Protein AF-A0A920SSK0-F1 (afdb_monomer_lite)

pLDDT: mean 77.23, std 23.87, range [27.92, 98.81]

Secondary structure (DSSP, 8-state):
-TT--B---B-SPPPPHHHHHHHHHHHTTS--GGG---EEEEEE--HHHHHHHHHHHHHHHHHHTTS----S--------S-S--THHHHSSEEEEEEEESEEE-TT--EEEPSSHHHHHHHHHHHHHHHHHHTT-EEEEE--SS-THHHHHTT--TTEEEEEEEEEEPBPTT------PPPPHHHH-----S-------HHHHHHHHHHHHHHTT-SSSSTTSSS-TTS--S-SHHHHHHHHHHHTT-EEEEET-TTTTTHHHHTTT-SEEEEEES-HHHHHHHHTS---TTTEEEEE-BTTB-TTSS-TT----S--TTSS-S-S---------

Structure (mmCIF, N/CA/C/O backbone):
data_AF-A0A920SSK0-F1
#
_entry.id   AF-A0A920SSK0-F1
#
loop_
_atom_site.group_PDB
_atom_site.id
_atom_site.type_symbol
_atom_site.label_atom_id
_atom_site.label_alt_id
_atom_site.label_comp_id
_atom_site.label_asym_id
_atom_site.label_entity_id
_atom_site.label_seq_id
_atom_site.pdbx_PDB_ins_code
_atom_site.Cartn_x
_atom_site.Cartn_y
_atom_site.Cartn_z
_atom_site.occupancy
_atom_site.B_iso_or_equiv
_atom_site.auth_seq_id
_atom_site.auth_comp_id
_atom_site.auth_asym_id
_atom_site.auth_atom_id
_atom_site.pdbx_PDB_model_num
ATOM 1 N N . MET A 1 1 ? -12.114 -2.073 -6.963 1.00 93.00 1 MET A N 1
ATOM 2 C CA . MET A 1 1 ? -11.503 -0.811 -6.470 1.00 93.00 1 MET A CA 1
ATOM 3 C C . MET A 1 1 ? -12.408 0.427 -6.484 1.00 93.00 1 MET A C 1
ATOM 5 O O . MET A 1 1 ? -12.213 1.270 -5.613 1.00 93.00 1 MET A O 1
ATOM 9 N N . ARG A 1 2 ? -13.406 0.576 -7.380 1.00 89.44 2 ARG A N 1
ATOM 10 C CA . ARG A 1 2 ?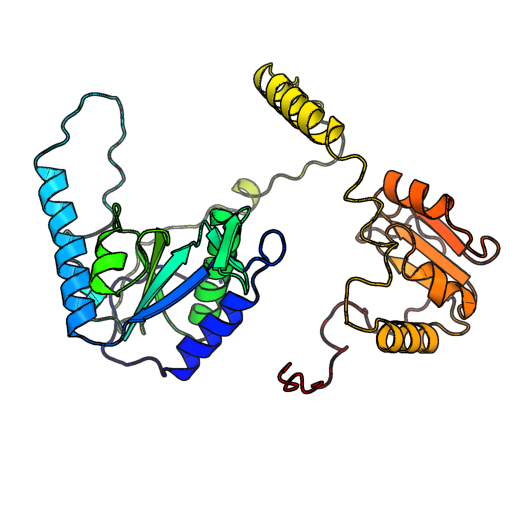 -14.331 1.743 -7.373 1.00 89.44 2 ARG A CA 1
ATOM 11 C C . ARG A 1 2 ? -15.039 1.962 -6.024 1.00 89.44 2 ARG A C 1
ATOM 13 O O . ARG A 1 2 ? -15.196 3.099 -5.592 1.00 89.44 2 ARG A O 1
ATOM 20 N N . THR A 1 3 ? -15.378 0.885 -5.320 1.00 92.56 3 THR A N 1
ATOM 21 C CA . THR A 1 3 ? -16.057 0.919 -4.013 1.00 92.56 3 THR A CA 1
ATOM 22 C C . THR A 1 3 ? -15.156 1.305 -2.840 1.00 92.56 3 THR A C 1
ATOM 24 O O . THR A 1 3 ? -15.660 1.592 -1.760 1.00 92.56 3 THR A O 1
ATOM 27 N N . ARG A 1 4 ? -13.825 1.353 -3.012 1.00 96.62 4 ARG A N 1
ATOM 28 C CA . ARG A 1 4 ? -12.913 1.718 -1.920 1.00 96.62 4 ARG A CA 1
ATOM 29 C C . ARG A 1 4 ? -13.135 3.173 -1.525 1.00 96.62 4 ARG A C 1
ATOM 31 O O . ARG A 1 4 ? -12.920 4.072 -2.345 1.00 96.62 4 ARG A O 1
ATOM 38 N N . ARG A 1 5 ? -13.494 3.408 -0.266 1.00 95.25 5 ARG A N 1
ATOM 39 C CA . ARG A 1 5 ? -13.611 4.732 0.355 1.00 95.25 5 ARG A CA 1
ATOM 40 C C . ARG A 1 5 ? -12.725 4.798 1.597 1.00 95.25 5 ARG A C 1
ATOM 42 O O . ARG A 1 5 ? -12.329 3.775 2.144 1.00 95.25 5 ARG A O 1
ATOM 49 N N . THR A 1 6 ? -12.354 6.013 1.986 1.00 95.56 6 THR A N 1
ATOM 50 C CA . THR A 1 6 ? -11.569 6.249 3.201 1.00 95.56 6 THR A CA 1
ATOM 51 C C . THR A 1 6 ? -12.521 6.300 4.385 1.00 95.56 6 THR A C 1
ATOM 53 O O . THR A 1 6 ? -13.369 7.189 4.430 1.00 95.56 6 THR A O 1
ATOM 56 N N . VAL A 1 7 ? -12.377 5.360 5.316 1.00 94.31 7 VAL A N 1
ATOM 57 C CA . VAL A 1 7 ? -13.260 5.203 6.481 1.00 94.31 7 VAL A CA 1
ATOM 58 C C . VAL A 1 7 ? -12.584 5.776 7.721 1.00 94.31 7 VAL A C 1
ATOM 60 O O . VAL A 1 7 ? -11.385 5.606 7.903 1.00 94.31 7 VAL A O 1
ATOM 63 N N . ARG A 1 8 ? -13.337 6.489 8.562 1.00 95.38 8 ARG A N 1
ATOM 64 C CA . ARG A 1 8 ? -12.835 7.066 9.825 1.00 95.38 8 ARG A CA 1
ATOM 65 C C . ARG A 1 8 ? -13.587 6.562 11.057 1.00 95.38 8 ARG A C 1
ATOM 67 O O . ARG A 1 8 ? -13.278 7.008 12.155 1.00 95.38 8 ARG A O 1
ATOM 74 N N . ASP A 1 9 ? -14.542 5.660 10.863 1.00 94.81 9 ASP A N 1
ATOM 75 C CA . ASP A 1 9 ? -15.344 5.053 11.918 1.00 94.81 9 ASP A CA 1
ATOM 76 C C . ASP A 1 9 ? -15.280 3.527 11.795 1.00 94.81 9 ASP A C 1
ATOM 78 O O . ASP A 1 9 ? -15.567 2.958 10.736 1.00 94.81 9 ASP A O 1
ATOM 82 N N . TYR A 1 10 ? -14.815 2.872 12.852 1.00 96.75 10 TYR A N 1
ATOM 83 C CA . TYR A 1 10 ? -14.381 1.481 12.822 1.00 96.75 10 TYR A CA 1
ATOM 84 C C . TYR A 1 10 ? -15.108 0.651 13.876 1.00 96.75 10 TYR A C 1
ATOM 86 O O . TYR A 1 10 ? -15.282 1.071 15.017 1.00 96.75 10 TYR A O 1
ATOM 94 N N . SER A 1 11 ? -15.468 -0.573 13.499 1.00 96.00 11 SER A N 1
ATOM 95 C CA . SER A 1 11 ? -15.968 -1.592 14.419 1.00 96.00 11 SER A CA 1
ATOM 96 C C . SER A 1 11 ? -14.859 -2.073 15.362 1.00 96.00 11 SER A C 1
ATOM 98 O O . SER A 1 11 ? -13.684 -2.121 14.993 1.00 96.00 11 SER A O 1
ATOM 100 N N . SER A 1 12 ? -15.244 -2.533 16.556 1.00 93.50 12 SER A N 1
ATOM 101 C CA . SER A 1 12 ? -14.347 -3.190 17.518 1.00 93.50 12 SER A CA 1
ATOM 102 C C . SER A 1 12 ? -13.811 -4.547 17.035 1.00 93.50 12 SER A C 1
ATOM 104 O O . SER A 1 12 ? -12.825 -5.052 17.587 1.00 93.50 12 SER A O 1
ATOM 106 N N . ARG A 1 13 ? -14.427 -5.133 15.996 1.00 95.19 13 ARG A N 1
ATOM 107 C CA . ARG A 1 13 ? -14.018 -6.408 15.388 1.00 95.19 13 ARG A CA 1
ATOM 108 C C . ARG A 1 13 ? -12.563 -6.361 14.922 1.00 95.19 13 ARG A C 1
ATOM 110 O O . ARG A 1 13 ? -12.150 -5.461 14.189 1.00 95.19 13 ARG A O 1
ATOM 117 N N . LYS A 1 14 ? -11.793 -7.380 15.305 1.00 95.75 14 LYS A N 1
ATOM 118 C CA . LYS A 1 14 ? -10.382 -7.503 14.930 1.00 95.75 14 LYS A CA 1
ATOM 119 C C . LYS A 1 14 ? -10.219 -8.210 13.591 1.00 95.75 14 LYS A C 1
ATOM 121 O O . LYS A 1 14 ? -10.877 -9.209 13.314 1.00 95.75 14 LYS A O 1
ATOM 126 N N . ILE A 1 15 ? -9.317 -7.683 12.773 1.00 96.44 15 ILE A N 1
ATOM 127 C CA . ILE A 1 15 ? -8.850 -8.333 11.552 1.00 96.44 15 ILE A CA 1
ATOM 128 C C . ILE A 1 15 ? -7.925 -9.483 11.972 1.00 96.44 15 ILE A C 1
ATOM 130 O O . ILE A 1 15 ? -7.019 -9.246 12.778 1.00 96.44 15 ILE A O 1
ATOM 134 N N . PRO A 1 16 ? -8.092 -10.700 11.427 1.00 95.56 16 PRO A N 1
ATOM 135 C CA . PRO A 1 16 ? -7.126 -11.771 11.634 1.00 95.56 16 PRO A CA 1
ATOM 136 C C . PRO A 1 16 ? -5.722 -11.328 11.209 1.00 95.56 16 PRO A C 1
ATOM 138 O O . PRO A 1 16 ? -5.538 -10.787 10.118 1.00 95.56 16 PRO A O 1
ATOM 141 N N . GLN A 1 17 ? -4.716 -11.572 12.050 1.00 94.94 17 GLN A N 1
ATOM 142 C CA . GLN A 1 17 ? -3.341 -11.135 11.784 1.00 94.94 17 GLN A CA 1
ATOM 143 C C . GLN A 1 17 ? -2.813 -11.657 10.436 1.00 94.94 17 GLN A C 1
ATOM 145 O O . GLN A 1 17 ? -2.169 -10.912 9.700 1.00 94.94 17 GLN A O 1
ATOM 150 N N . THR A 1 18 ? -3.181 -12.884 10.062 1.00 95.56 18 THR A N 1
ATOM 151 C CA . THR A 1 18 ? -2.828 -13.514 8.780 1.00 95.56 18 THR A CA 1
ATOM 152 C C . THR A 1 18 ? -3.296 -12.712 7.563 1.00 95.56 18 THR A C 1
ATOM 154 O O . THR A 1 18 ? -2.588 -12.648 6.561 1.00 95.56 18 THR A O 1
ATOM 157 N N . VAL A 1 19 ? -4.452 -12.044 7.639 1.00 96.69 19 VAL A N 1
ATOM 158 C CA . VAL A 1 19 ? -4.952 -11.173 6.562 1.00 96.69 19 VAL A CA 1
ATOM 159 C C . VAL A 1 19 ? -4.038 -9.962 6.389 1.00 96.69 19 VAL A C 1
ATOM 161 O O . VAL A 1 19 ? -3.689 -9.604 5.265 1.00 96.69 19 VAL A O 1
ATOM 164 N N . VAL A 1 20 ? -3.613 -9.351 7.498 1.00 97.69 20 VAL A N 1
ATOM 165 C CA . VAL A 1 20 ? -2.723 -8.183 7.476 1.00 97.69 20 VAL A CA 1
ATOM 166 C C . VAL A 1 20 ? -1.333 -8.568 6.972 1.00 97.69 20 VAL A C 1
ATOM 168 O O . VAL A 1 20 ? -0.775 -7.879 6.120 1.00 97.69 20 VAL A O 1
ATOM 171 N N . GLU A 1 21 ? -0.794 -9.692 7.437 1.00 97.88 21 GLU A N 1
ATOM 172 C CA . GLU A 1 21 ? 0.495 -10.214 6.981 1.00 97.88 21 GLU A CA 1
ATOM 173 C C . GLU A 1 21 ? 0.480 -10.553 5.490 1.00 97.88 21 GLU A C 1
ATOM 175 O O . GLU A 1 21 ? 1.399 -10.168 4.771 1.00 97.88 21 GLU A O 1
ATOM 180 N N . ASN A 1 22 ? -0.575 -11.204 4.992 1.00 98.38 22 ASN A N 1
ATOM 181 C CA . ASN A 1 22 ? -0.718 -11.497 3.566 1.00 98.38 22 ASN A CA 1
ATOM 182 C C . ASN A 1 22 ? -0.828 -10.217 2.729 1.00 98.38 22 ASN A C 1
ATOM 184 O O . ASN A 1 22 ? -0.213 -10.124 1.667 1.00 98.38 22 ASN A O 1
ATOM 188 N N . ALA A 1 23 ? -1.539 -9.199 3.218 1.00 98.38 23 ALA A N 1
ATOM 189 C CA . ALA A 1 23 ? -1.604 -7.905 2.548 1.00 98.38 23 ALA A CA 1
ATOM 190 C C . ALA A 1 23 ? -0.232 -7.202 2.502 1.00 98.38 23 ALA A C 1
ATOM 192 O O . ALA A 1 23 ? 0.127 -6.622 1.478 1.00 98.38 23 ALA A O 1
ATOM 193 N N . ILE A 1 24 ? 0.569 -7.303 3.570 1.00 98.62 24 ILE A N 1
ATOM 194 C CA . ILE A 1 24 ? 1.950 -6.793 3.603 1.00 98.62 24 ILE A CA 1
ATOM 195 C C . ILE A 1 24 ? 2.866 -7.605 2.675 1.00 98.62 24 ILE A C 1
ATOM 197 O O . ILE A 1 24 ? 3.684 -7.013 1.975 1.00 98.62 24 ILE A O 1
ATOM 201 N N . ARG A 1 25 ? 2.712 -8.935 2.595 1.00 98.44 25 ARG A N 1
ATOM 202 C CA . ARG A 1 25 ? 3.441 -9.768 1.619 1.00 98.44 25 ARG A CA 1
ATOM 203 C C . ARG A 1 25 ? 3.155 -9.310 0.191 1.00 98.44 25 ARG A C 1
ATOM 205 O O . ARG A 1 25 ? 4.094 -9.136 -0.574 1.00 98.44 25 ARG A O 1
ATOM 212 N N . ILE A 1 26 ? 1.889 -9.039 -0.140 1.00 98.19 26 ILE A N 1
ATOM 213 C CA . ILE A 1 26 ? 1.498 -8.483 -1.445 1.00 98.19 26 ILE A CA 1
ATOM 214 C C . ILE A 1 26 ? 2.144 -7.110 -1.662 1.00 98.19 26 ILE A C 1
ATOM 216 O O . ILE A 1 26 ? 2.711 -6.872 -2.724 1.00 98.19 26 ILE A O 1
ATOM 220 N N . ALA A 1 27 ? 2.130 -6.226 -0.664 1.00 98.50 27 ALA A N 1
ATOM 221 C CA . ALA A 1 27 ? 2.809 -4.930 -0.747 1.00 98.50 27 ALA A CA 1
ATOM 222 C C . ALA A 1 27 ? 4.314 -5.071 -1.039 1.00 98.50 27 ALA A C 1
ATOM 224 O O . ALA A 1 27 ? 4.866 -4.306 -1.825 1.00 98.50 27 ALA A O 1
ATOM 225 N N . GLY A 1 28 ? 4.961 -6.085 -0.456 1.00 98.00 28 GLY A N 1
ATOM 226 C CA . GLY A 1 28 ? 6.366 -6.417 -0.692 1.00 98.00 28 GLY A CA 1
ATOM 227 C C . GLY A 1 28 ? 6.682 -6.914 -2.106 1.00 98.00 28 GLY A C 1
ATOM 228 O O . GLY A 1 28 ? 7.850 -6.933 -2.477 1.00 98.00 28 GLY A O 1
ATOM 229 N N . THR A 1 29 ? 5.672 -7.268 -2.911 1.00 97.88 29 THR A N 1
ATOM 230 C CA . THR A 1 29 ? 5.851 -7.636 -4.331 1.00 97.88 29 THR A CA 1
ATOM 231 C C . THR A 1 29 ? 5.893 -6.433 -5.275 1.00 97.88 29 THR A C 1
ATOM 233 O O . THR A 1 29 ? 6.033 -6.605 -6.485 1.00 97.88 29 THR A O 1
ATOM 236 N N . ALA A 1 30 ? 5.769 -5.211 -4.746 1.00 98.12 30 ALA A N 1
ATOM 237 C CA . ALA A 1 30 ? 5.844 -4.003 -5.552 1.00 98.12 30 ALA A CA 1
ATOM 238 C C . ALA A 1 30 ? 7.186 -3.881 -6.296 1.00 98.12 30 ALA A C 1
ATOM 240 O O . ALA A 1 30 ? 8.234 -4.249 -5.757 1.00 98.12 30 ALA A O 1
ATOM 241 N N . PRO A 1 31 ? 7.196 -3.310 -7.515 1.00 95.81 31 PRO A N 1
ATOM 242 C CA . PRO A 1 31 ? 8.440 -2.925 -8.161 1.00 95.81 31 PRO A CA 1
ATOM 243 C C . PRO A 1 31 ? 9.158 -1.854 -7.331 1.00 95.81 31 PRO A C 1
ATOM 245 O O . PRO A 1 31 ? 8.539 -0.998 -6.695 1.00 95.81 31 PRO A O 1
ATOM 248 N N . SER A 1 32 ? 10.488 -1.879 -7.361 1.00 93.00 32 SER A N 1
ATOM 249 C CA . SER A 1 32 ? 11.318 -0.848 -6.738 1.00 93.00 32 SER A CA 1
ATOM 250 C C . SER A 1 32 ? 12.551 -0.539 -7.572 1.00 93.00 32 SER A C 1
ATOM 252 O O . SER A 1 32 ? 13.068 -1.403 -8.287 1.00 93.00 32 SER A O 1
ATOM 254 N N . GLY A 1 33 ? 13.037 0.701 -7.469 1.00 83.69 33 GLY A N 1
ATOM 255 C CA . GLY A 1 33 ? 14.266 1.128 -8.136 1.00 83.69 33 GLY A CA 1
ATOM 256 C C . GLY A 1 33 ? 15.422 0.184 -7.805 1.00 83.69 33 GLY A C 1
ATOM 257 O O . GLY A 1 33 ? 15.717 -0.039 -6.633 1.00 83.69 33 GLY A O 1
ATOM 258 N N . ALA A 1 34 ? 16.041 -0.401 -8.835 1.00 87.75 34 ALA A N 1
ATOM 259 C CA . ALA A 1 34 ? 17.115 -1.392 -8.705 1.00 87.75 34 ALA A CA 1
ATOM 260 C C . ALA A 1 34 ? 16.800 -2.562 -7.741 1.00 87.75 34 ALA A C 1
ATOM 262 O O . ALA A 1 34 ? 17.708 -3.115 -7.126 1.00 87.75 34 ALA A O 1
ATOM 263 N N . ASN A 1 35 ? 15.519 -2.930 -7.596 1.00 90.88 35 ASN A N 1
ATOM 264 C CA . ASN A 1 35 ? 15.038 -3.961 -6.669 1.00 90.88 35 ASN A CA 1
ATOM 265 C C . ASN A 1 35 ? 15.450 -3.735 -5.193 1.00 90.88 35 ASN A C 1
ATOM 267 O O . ASN A 1 35 ? 15.637 -4.682 -4.430 1.00 90.88 35 ASN A O 1
ATOM 271 N N . MET A 1 36 ? 15.622 -2.476 -4.781 1.00 90.00 36 MET A N 1
ATOM 272 C CA . MET A 1 36 ? 16.152 -2.120 -3.458 1.00 90.00 36 MET A CA 1
ATOM 273 C C . MET A 1 36 ? 15.148 -2.265 -2.311 1.00 90.00 36 MET A C 1
ATOM 275 O O . MET A 1 36 ? 15.553 -2.196 -1.151 1.00 90.00 36 MET A O 1
ATOM 279 N N . GLN A 1 37 ? 13.858 -2.426 -2.625 1.00 96.44 37 GLN A N 1
ATOM 280 C CA . GLN A 1 37 ? 12.774 -2.653 -1.660 1.00 96.44 37 GLN A CA 1
ATOM 281 C C . GLN A 1 37 ? 12.841 -1.689 -0.456 1.00 96.44 37 GLN A C 1
ATOM 283 O O . GLN A 1 37 ? 12.981 -2.114 0.694 1.00 96.44 37 GLN A O 1
ATOM 288 N N . PRO A 1 38 ? 12.801 -0.361 -0.691 1.00 97.19 38 PRO A N 1
ATOM 289 C CA . PRO A 1 38 ? 13.133 0.640 0.318 1.00 97.19 38 PRO A CA 1
ATOM 290 C C . PRO A 1 38 ? 11.984 0.910 1.302 1.00 97.19 38 PRO A C 1
ATOM 292 O O . PRO A 1 38 ? 11.769 2.055 1.695 1.00 97.19 38 PRO A O 1
ATOM 295 N N . TRP A 1 39 ? 11.236 -0.115 1.699 1.00 98.12 39 TRP A N 1
ATOM 296 C CA . TRP A 1 39 ? 10.111 -0.029 2.626 1.00 98.12 39 TRP A CA 1
ATOM 297 C C . TRP A 1 39 ? 10.390 -0.790 3.917 1.00 98.12 39 TRP A C 1
ATOM 299 O O . TRP A 1 39 ? 11.087 -1.804 3.947 1.00 98.12 39 TRP A O 1
ATOM 309 N N . HIS A 1 40 ? 9.773 -0.318 4.991 1.00 98.31 40 HIS A N 1
ATOM 310 C CA . HIS A 1 40 ? 9.582 -1.087 6.207 1.00 98.31 40 HIS A CA 1
ATOM 311 C C . HIS A 1 40 ? 8.148 -0.885 6.703 1.00 98.31 40 HIS A C 1
ATOM 313 O O . HIS A 1 40 ? 7.659 0.244 6.750 1.00 98.31 40 HIS A O 1
ATOM 319 N N . PHE A 1 41 ? 7.472 -1.978 7.052 1.00 98.62 41 PHE A N 1
ATOM 320 C CA . PHE A 1 41 ? 6.094 -1.970 7.537 1.00 98.62 41 PHE A CA 1
ATOM 321 C C . PHE A 1 41 ? 6.089 -2.375 9.008 1.00 98.62 41 PHE A C 1
ATOM 323 O O . PHE A 1 41 ? 6.505 -3.481 9.343 1.00 98.62 41 PHE A O 1
ATOM 330 N N . VAL A 1 42 ? 5.602 -1.497 9.882 1.00 98.56 42 VAL A N 1
ATOM 331 C CA . VAL A 1 42 ? 5.442 -1.786 11.311 1.00 98.56 42 VAL A CA 1
ATOM 332 C C . VAL A 1 42 ? 3.964 -2.001 11.606 1.00 98.56 42 VAL A C 1
ATOM 334 O O . VAL A 1 42 ? 3.169 -1.065 11.505 1.00 98.56 42 VAL A O 1
ATOM 337 N N . LEU A 1 43 ? 3.595 -3.226 11.980 1.00 98.44 43 LEU A N 1
ATOM 338 C CA . LEU A 1 43 ? 2.248 -3.551 12.441 1.00 98.44 43 LEU A CA 1
ATOM 339 C C . LEU A 1 43 ? 2.090 -3.162 13.919 1.00 98.44 43 LEU A C 1
ATOM 341 O O . LEU A 1 43 ? 2.769 -3.701 14.790 1.00 98.44 43 LEU A O 1
ATOM 345 N N . VAL A 1 44 ? 1.176 -2.237 14.208 1.00 98.19 44 VAL A N 1
ATOM 346 C CA . VAL A 1 44 ? 0.901 -1.722 15.555 1.00 98.19 44 VAL A CA 1
ATOM 347 C C . VAL A 1 44 ? -0.477 -2.200 16.017 1.00 98.19 44 VAL A C 1
ATOM 349 O O . VAL A 1 44 ? -1.514 -1.685 15.593 1.00 98.19 44 VAL A O 1
ATOM 352 N N . THR A 1 45 ? -0.485 -3.192 16.906 1.00 96.25 45 THR A N 1
ATOM 353 C CA . THR A 1 45 ? -1.700 -3.786 17.500 1.00 96.25 45 THR A CA 1
ATOM 354 C C . THR A 1 45 ? -1.862 -3.450 18.983 1.00 96.25 45 THR A C 1
ATOM 356 O O . THR A 1 45 ? -2.989 -3.361 19.467 1.00 96.25 45 THR A O 1
ATOM 359 N N . ARG A 1 46 ? -0.751 -3.215 19.694 1.00 96.56 46 ARG A N 1
ATOM 360 C CA . ARG A 1 46 ? -0.729 -2.907 21.131 1.00 96.56 46 ARG A CA 1
ATOM 361 C C . ARG A 1 46 ? -1.473 -1.600 21.452 1.00 96.56 46 ARG A C 1
ATOM 363 O O . ARG A 1 46 ? -1.125 -0.573 20.857 1.00 96.56 46 ARG A O 1
ATOM 370 N N . PRO A 1 47 ? -2.466 -1.605 22.364 1.00 96.25 47 PRO A N 1
ATOM 371 C CA . PRO A 1 47 ? -3.226 -0.410 22.726 1.00 96.25 47 PRO A CA 1
ATOM 372 C C . PRO A 1 47 ? -2.349 0.758 23.177 1.00 96.25 47 PRO A C 1
ATOM 374 O O . PRO A 1 47 ? -2.570 1.874 22.715 1.00 96.25 47 PRO A O 1
ATOM 377 N N . GLU A 1 48 ? -1.303 0.499 23.967 1.00 97.38 48 GLU A N 1
ATOM 378 C CA . GLU A 1 48 ? -0.455 1.549 24.544 1.00 97.38 48 GLU A CA 1
ATOM 379 C C . GLU A 1 48 ? 0.285 2.331 23.450 1.00 97.38 48 GLU A C 1
ATOM 381 O O . GLU A 1 48 ? 0.339 3.559 23.460 1.00 97.38 48 GLU A O 1
ATOM 386 N N . ASN A 1 49 ? 0.812 1.630 22.441 1.00 97.75 49 ASN A N 1
ATOM 387 C CA . ASN A 1 49 ? 1.482 2.279 21.313 1.00 97.75 49 ASN A CA 1
ATOM 388 C C . ASN A 1 49 ? 0.500 3.070 20.441 1.00 97.75 49 ASN A C 1
ATOM 390 O O . ASN A 1 49 ? 0.850 4.141 19.949 1.00 97.75 49 ASN A O 1
ATOM 394 N N . ARG A 1 50 ? -0.730 2.577 20.255 1.00 96.94 50 ARG A N 1
ATOM 395 C CA . ARG A 1 50 ? -1.762 3.288 19.483 1.00 96.94 50 ARG A CA 1
ATOM 396 C C . ARG A 1 50 ? -2.225 4.561 20.188 1.00 96.94 50 ARG A C 1
ATOM 398 O O . ARG A 1 50 ? -2.369 5.587 19.526 1.00 96.94 50 ARG A O 1
ATOM 405 N N . GLN A 1 51 ? -2.354 4.514 21.512 1.00 96.69 51 GLN A N 1
ATOM 406 C CA . GLN A 1 51 ? -2.652 5.684 22.331 1.00 96.69 51 GLN A CA 1
ATOM 407 C C . GLN A 1 51 ? -1.548 6.739 22.226 1.00 96.69 51 GLN A C 1
ATOM 409 O O . GLN A 1 51 ? -1.827 7.878 21.855 1.00 96.69 51 GLN A O 1
ATOM 414 N N . ARG A 1 52 ? -0.282 6.348 22.423 1.00 97.00 52 ARG A N 1
ATOM 415 C CA . ARG A 1 52 ? 0.869 7.258 22.271 1.00 97.00 52 ARG A CA 1
ATOM 416 C C . ARG A 1 52 ? 0.914 7.902 20.880 1.00 97.00 52 ARG A C 1
ATOM 418 O O . ARG A 1 52 ? 1.216 9.086 20.749 1.00 97.00 52 ARG A O 1
ATOM 425 N N . ILE A 1 53 ? 0.597 7.137 19.829 1.00 96.75 53 ILE A N 1
ATOM 426 C CA . ILE A 1 53 ? 0.505 7.648 18.452 1.00 96.75 53 ILE A CA 1
ATOM 427 C C . ILE A 1 53 ? -0.631 8.666 18.312 1.00 96.75 53 ILE A C 1
ATOM 429 O O . ILE A 1 53 ? -0.427 9.704 17.679 1.00 96.75 53 ILE A O 1
ATOM 433 N N . ARG A 1 54 ? -1.813 8.396 18.884 1.00 95.44 54 ARG A N 1
ATOM 434 C CA . ARG A 1 54 ? -2.944 9.331 18.862 1.00 95.44 54 ARG A CA 1
ATOM 435 C C . ARG A 1 54 ? -2.593 10.638 19.554 1.00 95.44 54 ARG A C 1
ATOM 437 O O . ARG A 1 54 ? -2.737 11.687 18.936 1.00 95.44 54 ARG A O 1
ATOM 444 N N . GLU A 1 55 ? -2.098 10.573 20.784 1.00 93.75 55 GLU A N 1
ATOM 445 C CA . GLU A 1 55 ? -1.723 11.746 21.579 1.00 93.75 55 GLU A CA 1
ATOM 446 C C . GLU A 1 55 ? -0.696 12.611 20.838 1.00 93.75 55 GLU A C 1
ATOM 448 O O . GLU A 1 55 ? -0.892 13.817 20.684 1.00 93.75 55 GLU A O 1
ATOM 453 N N . ALA A 1 56 ? 0.345 11.994 20.268 1.00 92.81 56 ALA A N 1
ATOM 454 C CA . ALA A 1 56 ? 1.338 12.704 19.465 1.00 92.81 56 ALA A CA 1
ATOM 455 C C . ALA A 1 56 ? 0.736 13.344 18.196 1.00 92.81 56 ALA A C 1
ATOM 457 O O . ALA A 1 56 ? 1.064 14.485 17.859 1.00 92.81 56 ALA A O 1
ATOM 458 N N . ALA A 1 57 ? -0.166 12.642 17.500 1.00 90.69 57 ALA A N 1
ATOM 459 C CA . ALA A 1 57 ? -0.837 13.147 16.300 1.00 90.69 57 ALA A CA 1
ATOM 460 C C . ALA A 1 57 ? -1.884 14.240 16.598 1.00 90.69 57 ALA A C 1
ATOM 462 O O . ALA A 1 57 ? -2.206 15.052 15.728 1.00 90.69 57 ALA A O 1
ATOM 463 N N . GLU A 1 58 ? -2.469 14.263 17.794 1.00 89.25 58 GLU A N 1
ATOM 464 C CA . GLU A 1 58 ? -3.405 15.299 18.244 1.00 89.25 58 GLU A CA 1
ATOM 465 C C . GLU A 1 58 ? -2.669 16.544 18.756 1.00 89.25 58 GLU A C 1
ATOM 467 O O . GLU A 1 58 ? -3.018 17.655 18.352 1.00 89.25 58 GLU A O 1
ATOM 472 N N . ALA A 1 59 ? -1.595 16.376 19.535 1.00 85.12 59 ALA A N 1
ATOM 473 C CA . ALA A 1 59 ? -0.794 17.479 20.070 1.00 85.12 59 ALA A CA 1
ATOM 474 C C . ALA A 1 59 ? -0.240 18.408 18.972 1.00 85.12 59 ALA A C 1
ATOM 476 O O . ALA A 1 59 ? -0.192 19.626 19.143 1.00 85.12 59 ALA A O 1
ATOM 477 N N . LYS A 1 60 ? 0.119 17.861 17.802 1.00 69.94 60 LYS A N 1
ATOM 478 C CA . LYS A 1 60 ? 0.602 18.656 16.656 1.00 69.94 60 LYS A CA 1
ATOM 479 C C . LYS A 1 60 ? -0.469 19.530 16.007 1.00 69.94 60 LYS A C 1
ATOM 481 O O . LYS A 1 60 ? -0.153 20.604 15.490 1.00 69.94 60 LYS A O 1
ATOM 486 N N . ASN A 1 61 ? -1.731 19.112 16.063 1.00 60.59 61 ASN A N 1
ATOM 487 C CA . ASN A 1 61 ? -2.833 19.933 15.569 1.00 60.59 61 ASN A CA 1
ATOM 488 C C . ASN A 1 61 ? -3.146 21.094 16.522 1.00 60.59 61 ASN A C 1
ATOM 490 O O . ASN A 1 61 ? -3.582 22.139 16.059 1.00 60.59 61 ASN A O 1
ATOM 494 N N . ALA A 1 62 ? -2.892 20.940 17.827 1.00 56.12 62 ALA A N 1
ATOM 495 C CA . ALA A 1 62 ? -3.078 22.014 18.802 1.00 56.12 62 ALA A CA 1
ATOM 496 C C . ALA A 1 62 ? -2.013 23.120 18.661 1.00 56.12 62 ALA A C 1
ATOM 498 O O . ALA A 1 62 ? -2.345 24.304 18.715 1.00 56.12 62 ALA A O 1
ATOM 499 N N . SER A 1 63 ? -0.750 22.751 18.404 1.00 47.16 63 SER A N 1
ATOM 500 C CA . SER A 1 63 ? 0.344 23.719 18.222 1.00 47.16 63 SER A CA 1
ATOM 501 C C . SER A 1 63 ? 0.266 24.496 16.901 1.00 47.16 63 SER A C 1
ATOM 503 O O . SER A 1 63 ? 0.629 25.665 16.854 1.00 47.16 63 SER A O 1
ATOM 505 N N . SER A 1 64 ? -0.251 23.884 15.830 1.00 45.31 64 SER A N 1
ATOM 506 C CA . SER A 1 64 ? -0.420 24.549 14.523 1.00 45.31 64 SER A CA 1
ATOM 507 C C . SER A 1 64 ? -1.559 25.579 14.501 1.00 45.31 64 SER A C 1
ATOM 509 O O . SER A 1 64 ? -1.568 26.463 13.652 1.00 45.31 64 SER A O 1
ATOM 511 N N . THR A 1 65 ? -2.488 25.540 15.463 1.00 38.19 65 THR A N 1
ATOM 512 C CA . THR A 1 65 ? -3.483 26.610 15.668 1.00 38.19 65 THR A CA 1
ATOM 513 C C . THR A 1 65 ? -2.936 27.853 16.376 1.00 38.19 65 THR A C 1
ATOM 515 O O . THR A 1 65 ? -3.592 28.891 16.321 1.00 38.19 65 THR A O 1
ATOM 518 N N . ALA A 1 66 ? -1.764 27.782 17.020 1.00 35.25 66 ALA A N 1
ATOM 519 C CA . ALA A 1 66 ? -1.232 28.873 17.842 1.00 35.25 66 ALA A CA 1
ATOM 520 C C . ALA A 1 66 ? -0.053 29.628 17.202 1.00 35.25 66 ALA A C 1
ATOM 522 O O . ALA A 1 66 ? 0.251 30.745 17.616 1.00 35.25 66 ALA A O 1
ATOM 523 N N . THR A 1 67 ? 0.635 29.055 16.210 1.00 34.62 67 THR A N 1
ATOM 524 C CA . THR A 1 67 ? 1.899 29.628 15.718 1.00 34.62 67 THR A CA 1
ATOM 525 C C . THR A 1 67 ? 2.119 29.293 14.244 1.00 34.62 67 THR A C 1
ATOM 527 O O . THR A 1 67 ? 2.875 28.393 13.933 1.00 34.62 67 THR A O 1
ATOM 530 N N . GLU A 1 68 ? 1.403 29.970 13.339 1.00 35.41 68 GLU A N 1
ATOM 531 C CA . GLU A 1 68 ? 1.785 30.179 11.923 1.00 35.41 68 GLU A CA 1
ATOM 532 C C . GLU A 1 68 ? 0.720 31.053 11.227 1.00 35.41 68 GLU A C 1
ATOM 534 O O . GLU A 1 68 ? 0.021 30.664 10.296 1.00 35.41 68 GLU A O 1
ATOM 539 N N . ARG A 1 69 ? 0.582 32.299 11.697 1.00 34.25 69 ARG A N 1
ATOM 540 C CA . ARG A 1 69 ? 0.181 33.405 10.817 1.00 34.25 69 ARG A CA 1
ATOM 541 C C . ARG A 1 69 ? 1.467 33.963 10.224 1.00 34.25 69 ARG A C 1
ATOM 543 O O . ARG A 1 69 ? 2.012 34.937 10.731 1.00 34.25 69 ARG A O 1
ATOM 550 N N . HIS A 1 70 ? 2.017 33.290 9.222 1.00 37.50 70 HIS A N 1
ATOM 551 C CA . HIS A 1 70 ? 3.021 33.890 8.351 1.00 37.50 70 HIS A CA 1
ATOM 552 C C . HIS A 1 70 ? 2.363 34.115 6.997 1.00 37.50 70 HIS A C 1
ATOM 554 O O . HIS A 1 70 ? 1.941 33.191 6.307 1.00 37.50 70 HIS A O 1
ATOM 560 N N . SER A 1 71 ? 2.194 35.400 6.705 1.00 43.22 71 SER A N 1
ATOM 561 C CA . SER A 1 71 ? 1.791 35.972 5.433 1.00 43.22 71 SER A CA 1
ATOM 562 C C . SER A 1 71 ? 2.597 35.345 4.303 1.00 43.22 71 SER A C 1
ATOM 564 O O . SER A 1 71 ? 3.784 35.619 4.197 1.00 43.22 71 SER A O 1
ATOM 566 N N . ASN A 1 72 ? 1.961 34.488 3.510 1.00 36.03 72 ASN A N 1
ATOM 567 C CA . ASN A 1 72 ? 2.301 34.181 2.121 1.00 36.03 72 ASN A CA 1
ATOM 568 C C . ASN A 1 72 ? 1.193 33.281 1.579 1.00 36.03 72 ASN A C 1
ATOM 570 O O . ASN A 1 72 ? 1.277 32.072 1.767 1.00 36.03 72 ASN A O 1
ATOM 574 N N . GLY A 1 73 ? 0.147 33.893 0.999 1.00 37.41 73 GLY A N 1
ATOM 575 C CA . GLY A 1 73 ? -0.804 33.376 -0.011 1.00 37.41 73 GLY A CA 1
ATOM 576 C C . GLY A 1 73 ? -1.214 31.894 -0.039 1.00 37.41 73 GLY A C 1
ATOM 577 O O . GLY A 1 73 ? -1.686 31.423 -1.068 1.00 37.41 73 GLY A O 1
ATOM 578 N N . SER A 1 74 ? -1.025 31.135 1.031 1.00 37.38 74 SER A N 1
ATOM 579 C CA . SER A 1 74 ? -1.232 29.698 1.070 1.00 37.38 74 SER A CA 1
ATOM 580 C C . SER A 1 74 ? -2.671 29.461 1.473 1.00 37.38 74 SER A C 1
ATOM 582 O O . SER A 1 74 ? -3.067 29.660 2.622 1.00 37.38 74 SER A O 1
ATOM 584 N N . THR A 1 75 ? -3.473 29.062 0.489 1.00 34.38 75 THR A N 1
ATOM 585 C CA . THR A 1 75 ? -4.802 28.502 0.708 1.00 34.38 75 THR A CA 1
ATOM 586 C C . THR A 1 75 ? -4.722 27.519 1.878 1.00 34.38 75 THR A C 1
ATOM 588 O O . THR A 1 75 ? -3.887 26.607 1.826 1.00 34.38 75 THR A O 1
ATOM 591 N N . PRO A 1 76 ? -5.534 27.684 2.941 1.00 38.50 76 PRO A N 1
ATOM 592 C CA . PRO A 1 76 ? -5.529 26.757 4.058 1.00 38.50 76 PRO A CA 1
ATOM 593 C C . PRO A 1 76 ? -5.689 25.342 3.514 1.00 38.50 76 PRO A C 1
ATOM 595 O O . PRO A 1 76 ? -6.614 25.085 2.739 1.00 38.50 76 PRO A O 1
ATOM 598 N N . SER A 1 77 ? -4.794 24.426 3.898 1.00 39.56 77 SER A N 1
ATOM 599 C CA . SER A 1 77 ? -4.993 23.012 3.585 1.00 39.56 77 SER A CA 1
ATOM 600 C C . SER A 1 77 ? -6.406 22.645 4.046 1.00 39.56 77 SER A C 1
ATOM 602 O O . SER A 1 77 ? -6.751 22.961 5.194 1.00 39.56 77 SER A O 1
ATOM 604 N N . PRO A 1 78 ? -7.258 22.068 3.181 1.00 39.69 78 PRO A N 1
ATOM 605 C CA . PRO A 1 78 ? -8.618 21.765 3.577 1.00 39.69 78 PRO A CA 1
ATOM 606 C C . PRO A 1 78 ? -8.554 20.843 4.797 1.00 39.69 78 PRO A C 1
ATOM 608 O O . PRO A 1 78 ? -7.978 19.752 4.749 1.00 39.69 78 PRO A O 1
ATOM 611 N N . ARG A 1 79 ? -9.054 21.342 5.937 1.00 45.97 79 ARG A N 1
ATOM 612 C CA . ARG A 1 79 ? -9.004 20.651 7.231 1.00 45.97 79 ARG A CA 1
ATOM 613 C C . ARG A 1 79 ? -9.962 19.468 7.186 1.00 45.97 79 ARG A C 1
ATOM 615 O O . ARG A 1 79 ? -11.088 19.535 7.664 1.00 45.97 79 ARG A O 1
ATOM 622 N N . TRP A 1 80 ? -9.524 18.373 6.582 1.00 46.22 80 TRP A N 1
ATOM 623 C CA . TRP A 1 80 ? -10.309 17.152 6.498 1.00 46.22 80 TRP A CA 1
ATOM 624 C C . TRP A 1 80 ? -10.177 16.346 7.792 1.00 46.22 80 TRP A C 1
ATOM 626 O O . TRP A 1 80 ? -9.424 15.372 7.861 1.00 46.22 80 TRP A O 1
ATOM 636 N N . GLY A 1 81 ? -10.939 16.730 8.815 1.00 52.84 81 GLY A N 1
ATOM 637 C CA . GLY A 1 81 ? -11.217 15.876 9.970 1.00 52.84 81 GLY A CA 1
ATOM 638 C C . GLY A 1 81 ? -11.158 16.581 11.329 1.00 52.84 81 GLY A C 1
ATOM 639 O O . GLY A 1 81 ? -10.527 17.629 11.460 1.00 52.84 81 GLY A O 1
ATOM 640 N N . PRO A 1 82 ? -11.816 16.001 12.347 1.00 57.09 82 PRO A N 1
ATOM 641 C CA . PRO A 1 82 ? -11.855 16.549 13.699 1.00 57.09 82 PRO A CA 1
ATOM 642 C C . PRO A 1 82 ? -10.466 16.592 14.351 1.00 57.09 82 PRO A C 1
ATOM 644 O O . PRO A 1 82 ? -9.575 15.803 14.030 1.00 57.09 82 PRO A O 1
ATOM 647 N N . THR A 1 83 ? -10.284 17.505 15.310 1.00 70.31 83 THR A N 1
ATOM 648 C CA . THR A 1 83 ? -9.049 17.618 16.108 1.00 70.31 83 THR A CA 1
ATOM 649 C C . THR A 1 83 ? -8.722 16.301 16.816 1.00 70.31 83 THR A C 1
ATOM 651 O O . THR A 1 83 ? -7.563 15.877 16.811 1.00 70.31 83 THR A O 1
ATOM 654 N N . ARG A 1 84 ? -9.759 15.629 17.340 1.00 83.25 84 ARG A N 1
ATOM 655 C CA . ARG A 1 84 ? -9.693 14.283 17.923 1.00 83.25 84 ARG A CA 1
ATOM 656 C C . ARG A 1 84 ? -9.646 13.205 16.837 1.00 83.25 84 ARG A C 1
ATOM 658 O O . ARG A 1 84 ? -10.376 13.274 15.853 1.00 83.25 84 ARG A O 1
ATOM 665 N N . LYS A 1 85 ? -8.830 12.175 17.049 1.00 90.44 85 LYS A N 1
ATOM 666 C CA . LYS A 1 85 ? -8.543 11.077 16.115 1.00 90.44 85 LYS A CA 1
ATOM 667 C C . LYS A 1 85 ? -8.826 9.710 16.758 1.00 90.44 85 LYS A C 1
ATOM 669 O O . LYS A 1 85 ? -7.925 8.872 16.838 1.00 90.44 85 LYS A O 1
ATOM 674 N N . PRO A 1 86 ? -10.072 9.443 17.200 1.00 93.19 86 PRO A N 1
ATOM 675 C CA . PRO A 1 86 ? -10.427 8.189 17.877 1.00 93.19 86 PRO A CA 1
ATOM 676 C C . PRO A 1 86 ? -10.201 6.945 17.002 1.00 93.19 86 PRO A C 1
ATOM 678 O O . PRO A 1 86 ? -9.992 5.848 17.518 1.00 93.19 86 PRO A O 1
ATOM 681 N N . PHE A 1 87 ? -10.176 7.103 15.675 1.00 94.50 87 PHE A N 1
ATOM 682 C CA . PHE A 1 87 ? -9.845 6.041 14.720 1.00 94.50 87 PHE A CA 1
ATOM 683 C C . PHE A 1 87 ? -8.451 5.433 14.913 1.00 94.50 87 PHE A C 1
ATOM 685 O O . PHE A 1 87 ? -8.232 4.293 14.513 1.00 94.50 87 PHE A O 1
ATOM 692 N N . LEU A 1 88 ? -7.509 6.150 15.538 1.00 96.38 88 LEU A N 1
ATOM 693 C CA . LEU A 1 88 ? -6.172 5.618 15.818 1.00 96.38 88 LEU A CA 1
ATOM 694 C C . LEU A 1 88 ? -6.187 4.517 16.891 1.00 96.38 88 LEU A C 1
ATOM 696 O O . LEU A 1 88 ? -5.277 3.692 16.925 1.00 96.38 88 LEU A O 1
ATOM 700 N N . GLU A 1 89 ? -7.235 4.457 17.715 1.00 95.75 89 GLU A N 1
ATOM 701 C CA . GLU A 1 89 ? -7.406 3.436 18.757 1.00 95.75 89 GLU A CA 1
ATOM 702 C C . GLU A 1 89 ? -8.554 2.459 18.470 1.00 95.75 89 GLU A C 1
ATOM 704 O O . GLU A 1 89 ? -8.418 1.261 18.745 1.00 95.75 89 GLU A O 1
ATOM 709 N N . SER A 1 90 ? -9.660 2.948 17.898 1.00 94.44 90 SER A N 1
ATOM 710 C CA . SER A 1 90 ? -10.854 2.138 17.595 1.00 94.44 90 SER A CA 1
ATOM 711 C C . SER A 1 90 ? -10.657 1.169 16.429 1.00 94.44 90 SER A C 1
ATOM 713 O O . SER A 1 90 ? -11.236 0.086 16.446 1.00 94.44 90 SER A O 1
ATOM 715 N N . ALA A 1 91 ? -9.800 1.497 15.456 1.00 96.94 91 ALA A N 1
ATOM 716 C CA . ALA A 1 91 ? -9.464 0.579 14.372 1.00 96.94 91 ALA A CA 1
ATOM 717 C C . ALA A 1 91 ? -8.860 -0.737 14.893 1.00 96.94 91 ALA A C 1
ATOM 719 O O . ALA A 1 91 ? -8.405 -0.846 16.036 1.00 96.94 91 ALA A O 1
ATOM 720 N N . SER A 1 92 ? -8.808 -1.762 14.044 1.00 97.50 92 SER A N 1
ATOM 721 C CA . SER A 1 92 ? -8.221 -3.045 14.434 1.00 97.50 92 SER A CA 1
ATOM 722 C C . SER A 1 92 ? -6.713 -2.920 14.662 1.00 97.50 92 SER A C 1
ATOM 724 O O . SER A 1 92 ? -6.207 -3.403 15.675 1.00 97.50 92 SER A O 1
ATOM 726 N N . CYS A 1 93 ? -5.998 -2.263 13.747 1.00 98.31 93 CYS A N 1
ATOM 727 C CA . CYS A 1 93 ? -4.557 -2.034 13.832 1.00 98.31 93 CYS A CA 1
ATOM 728 C C . CYS A 1 93 ? -4.129 -0.783 13.050 1.00 98.31 93 CYS A C 1
ATOM 730 O O . CYS A 1 93 ? -4.886 -0.232 12.246 1.00 98.31 93 CYS A O 1
ATOM 732 N N . LEU A 1 94 ? -2.891 -0.345 13.291 1.00 98.62 94 LEU A N 1
ATOM 733 C CA . LEU A 1 94 ? -2.202 0.645 12.465 1.00 98.62 94 LEU A CA 1
ATOM 734 C C . LEU A 1 94 ? -1.026 -0.029 11.755 1.00 98.62 94 LEU A C 1
ATOM 736 O O . LEU A 1 94 ? -0.381 -0.908 12.321 1.00 98.62 94 LEU A O 1
ATOM 740 N N . ILE A 1 95 ? -0.723 0.403 10.537 1.00 98.75 95 ILE A N 1
ATOM 741 C CA . ILE A 1 95 ? 0.453 -0.023 9.779 1.00 98.75 95 ILE A CA 1
ATOM 742 C C . ILE A 1 95 ? 1.274 1.231 9.493 1.00 98.75 95 ILE A C 1
ATOM 744 O O . ILE A 1 95 ? 0.907 2.045 8.644 1.00 98.75 95 ILE A O 1
ATOM 748 N N . ALA A 1 96 ? 2.368 1.420 10.230 1.00 98.56 96 ALA A N 1
ATOM 749 C CA . ALA A 1 96 ? 3.287 2.524 9.985 1.00 98.56 96 ALA A CA 1
ATOM 750 C C . ALA A 1 96 ? 4.274 2.123 8.883 1.00 98.56 96 ALA A C 1
ATOM 752 O O . ALA A 1 96 ? 5.045 1.174 9.031 1.00 98.56 96 ALA A O 1
ATOM 753 N N . ILE A 1 97 ? 4.219 2.839 7.766 1.00 98.69 97 ILE A N 1
ATOM 754 C CA . ILE A 1 97 ? 5.014 2.587 6.567 1.00 98.69 97 ILE A CA 1
ATOM 755 C C . ILE A 1 97 ? 6.170 3.576 6.564 1.00 98.69 97 ILE A C 1
ATOM 757 O O . ILE A 1 97 ? 5.957 4.790 6.557 1.00 98.69 97 ILE A O 1
ATOM 761 N N . PHE A 1 98 ? 7.391 3.060 6.556 1.00 98.31 98 PHE A N 1
ATOM 762 C CA . PHE A 1 98 ? 8.616 3.842 6.503 1.00 98.31 98 PHE A CA 1
ATOM 763 C C . PHE A 1 98 ? 9.289 3.657 5.151 1.00 98.31 98 PHE A C 1
ATOM 765 O O . PHE A 1 98 ? 9.368 2.543 4.635 1.00 98.31 98 PHE A O 1
ATOM 772 N N . LEU A 1 9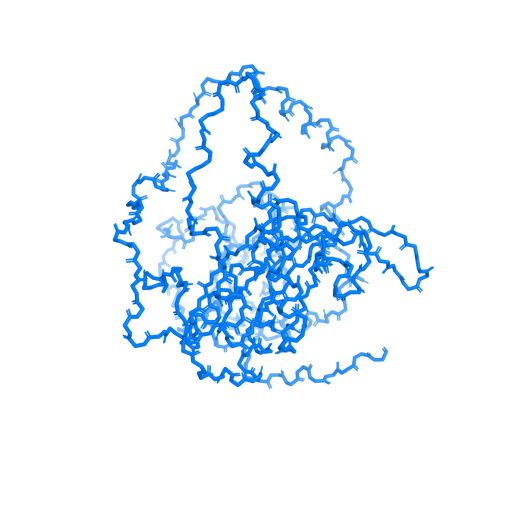9 ? 9.814 4.751 4.606 1.00 97.25 99 LEU A N 1
ATOM 773 C CA . LEU A 1 99 ? 10.729 4.716 3.476 1.00 97.25 99 LEU A CA 1
ATOM 774 C C . LEU A 1 99 ? 12.175 4.745 3.975 1.00 97.25 99 LEU A C 1
ATOM 776 O O . LEU A 1 99 ? 12.544 5.528 4.858 1.00 97.25 99 LEU A O 1
ATOM 780 N N . LYS A 1 100 ? 13.012 3.919 3.360 1.00 96.62 100 LYS A N 1
ATOM 781 C CA . LYS A 1 100 ? 14.444 3.818 3.627 1.00 96.62 100 LYS A CA 1
ATOM 782 C C . LYS A 1 100 ? 15.190 4.593 2.552 1.00 96.62 100 LYS A C 1
ATOM 784 O O . LYS A 1 100 ? 15.291 4.129 1.419 1.00 96.62 100 LYS A O 1
ATOM 789 N N . LYS A 1 101 ? 15.750 5.761 2.885 1.00 92.38 101 LYS A N 1
ATOM 790 C CA . LYS A 1 101 ? 16.621 6.495 1.939 1.00 92.38 101 LYS A CA 1
ATOM 791 C C . LYS A 1 101 ? 17.929 5.753 1.669 1.00 92.38 101 LYS A C 1
ATOM 793 O O . LYS A 1 101 ? 18.540 5.934 0.617 1.00 92.38 101 LYS A O 1
ATOM 798 N N . PHE A 1 102 ? 18.349 4.943 2.633 1.00 92.25 102 PHE A N 1
ATOM 799 C CA . PHE A 1 102 ? 19.572 4.173 2.576 1.00 92.25 102 PHE A CA 1
ATOM 800 C C . PHE A 1 102 ? 19.321 2.767 3.113 1.00 92.25 102 PHE A C 1
ATOM 802 O O . PHE A 1 102 ? 18.505 2.567 4.013 1.00 92.25 102 PHE A O 1
ATOM 809 N N . SER A 1 103 ? 20.037 1.810 2.547 1.00 88.94 103 SER A N 1
ATOM 810 C CA . SER A 1 103 ? 20.166 0.445 3.044 1.00 88.94 103 SER A CA 1
ATOM 811 C C . SER A 1 103 ? 21.615 0.215 3.480 1.00 88.94 103 SER A C 1
ATOM 813 O O . SER A 1 103 ? 22.478 1.075 3.279 1.00 88.94 103 SER A O 1
ATOM 815 N N . ARG A 1 104 ? 21.886 -0.930 4.103 1.00 87.44 104 ARG A N 1
ATOM 816 C CA . ARG A 1 104 ? 23.245 -1.376 4.418 1.00 87.44 104 ARG A CA 1
ATOM 817 C C . ARG A 1 104 ? 23.512 -2.704 3.723 1.00 87.44 104 ARG A C 1
ATOM 819 O O . ARG A 1 104 ? 22.583 -3.501 3.613 1.00 87.44 104 ARG A O 1
ATOM 826 N N . ASP A 1 105 ? 24.727 -2.894 3.224 1.00 84.62 105 ASP A N 1
ATOM 827 C CA . ASP A 1 105 ? 25.182 -4.196 2.726 1.00 84.62 105 ASP A CA 1
ATOM 828 C C . ASP A 1 105 ? 25.661 -5.104 3.870 1.00 84.62 105 ASP A C 1
ATOM 830 O O . ASP A 1 105 ? 25.560 -4.742 5.047 1.00 84.62 105 ASP A O 1
ATOM 834 N N . ALA A 1 106 ? 26.150 -6.296 3.518 1.00 86.31 106 ALA A N 1
ATOM 835 C CA . ALA A 1 106 ? 26.639 -7.287 4.473 1.00 86.31 106 ALA A CA 1
ATOM 836 C C . ALA A 1 106 ? 27.829 -6.774 5.307 1.00 86.31 106 ALA A C 1
ATOM 838 O O . ALA A 1 106 ? 27.979 -7.159 6.462 1.00 86.31 106 ALA A O 1
ATOM 839 N N . GLU A 1 107 ? 28.617 -5.843 4.766 1.00 88.88 107 GLU A N 1
ATOM 840 C CA . GLU A 1 107 ? 29.743 -5.200 5.449 1.00 88.88 107 GLU A CA 1
ATOM 841 C C . GLU A 1 107 ? 29.325 -3.925 6.209 1.00 88.88 107 GLU A C 1
ATOM 843 O O . GLU A 1 107 ? 30.163 -3.195 6.741 1.00 88.88 107 GLU A O 1
ATOM 848 N N . GLY A 1 108 ? 28.025 -3.620 6.259 1.00 87.00 108 GLY A N 1
ATOM 849 C CA . GLY A 1 108 ? 27.465 -2.468 6.962 1.00 87.00 108 GLY A CA 1
ATOM 850 C C . GLY A 1 108 ? 27.625 -1.128 6.235 1.00 87.00 108 GLY A C 1
ATOM 851 O O . GLY A 1 108 ? 27.216 -0.089 6.779 1.00 87.00 108 GLY A O 1
ATOM 852 N N . ARG A 1 109 ? 28.169 -1.116 5.012 1.00 87.94 109 ARG A N 1
ATOM 853 C CA . ARG A 1 109 ? 28.355 0.095 4.206 1.00 87.94 109 ARG A CA 1
ATOM 854 C C . ARG A 1 109 ? 27.012 0.618 3.729 1.00 87.94 109 ARG A C 1
ATOM 856 O O . ARG A 1 109 ? 26.075 -0.120 3.437 1.00 87.94 109 ARG A O 1
ATOM 863 N N . ARG A 1 110 ? 26.917 1.941 3.653 1.00 89.00 110 ARG A N 1
ATOM 864 C CA . ARG A 1 110 ? 25.681 2.641 3.313 1.00 89.00 110 ARG A CA 1
ATOM 865 C C . ARG A 1 110 ? 25.448 2.615 1.803 1.00 89.00 110 ARG A C 1
ATOM 867 O O . ARG A 1 110 ? 26.224 3.190 1.047 1.00 89.00 110 ARG A O 1
ATOM 874 N N . LEU A 1 111 ? 24.327 2.040 1.385 1.00 88.81 111 LEU A N 1
ATOM 875 C CA . LEU A 1 111 ? 23.853 2.025 0.003 1.00 88.81 111 LEU A CA 1
ATOM 876 C C . LEU A 1 111 ? 22.691 3.002 -0.160 1.00 88.81 111 LEU A C 1
ATOM 878 O O . LEU A 1 111 ? 21.764 3.015 0.648 1.00 88.81 111 LEU A O 1
ATOM 882 N N . LYS A 1 112 ? 22.731 3.845 -1.193 1.00 90.31 112 LYS A N 1
ATOM 883 C CA . LYS A 1 112 ? 21.640 4.781 -1.493 1.00 90.31 112 LYS A CA 1
ATOM 884 C C . LYS A 1 112 ? 20.502 4.039 -2.185 1.00 90.31 112 LYS A C 1
ATOM 886 O O . LYS A 1 112 ? 20.749 3.360 -3.174 1.00 90.31 112 LYS A O 1
ATOM 891 N N . ASN A 1 113 ? 19.272 4.240 -1.713 1.00 89.19 113 ASN A N 1
ATOM 892 C CA . ASN A 1 113 ? 18.091 3.729 -2.396 1.00 89.19 113 ASN A CA 1
ATOM 893 C C . ASN A 1 113 ? 17.555 4.754 -3.409 1.00 89.19 113 ASN A C 1
ATOM 895 O O . ASN A 1 113 ? 17.456 5.947 -3.098 1.00 89.19 113 ASN A O 1
ATOM 899 N N . TYR A 1 114 ? 17.195 4.302 -4.611 1.00 85.31 114 TYR A N 1
ATOM 900 C CA . TYR A 1 114 ? 16.675 5.154 -5.690 1.00 85.31 114 TYR A CA 1
ATOM 901 C C . TYR A 1 114 ? 15.144 5.148 -5.732 1.00 85.31 114 TYR A C 1
ATOM 903 O O . TYR A 1 114 ? 14.524 4.145 -5.385 1.00 85.31 114 TYR A O 1
ATOM 911 N N . TYR A 1 115 ? 14.543 6.269 -6.156 1.00 92.62 115 TYR A N 1
ATOM 912 C CA . TYR A 1 115 ? 13.088 6.414 -6.343 1.00 92.62 115 TYR A CA 1
ATOM 913 C C . TYR A 1 115 ? 12.272 5.901 -5.146 1.00 92.62 115 TYR A C 1
ATOM 915 O O . TYR A 1 115 ? 11.342 5.101 -5.272 1.00 92.62 115 TYR A O 1
ATOM 923 N N . THR A 1 116 ? 12.716 6.265 -3.939 1.00 94.62 116 THR A N 1
ATOM 924 C CA . THR A 1 116 ? 12.212 5.671 -2.692 1.00 94.62 116 THR A CA 1
ATOM 925 C C . THR A 1 116 ? 10.754 6.025 -2.450 1.00 94.62 116 THR A C 1
ATOM 927 O O . THR A 1 116 ? 9.977 5.154 -2.075 1.00 94.62 116 THR A O 1
ATOM 930 N N . SER A 1 117 ? 10.360 7.271 -2.713 1.00 95.56 117 SER A N 1
ATOM 931 C CA . SER A 1 117 ? 8.973 7.718 -2.570 1.00 95.56 117 SER A CA 1
ATOM 932 C C . SER A 1 117 ? 8.042 7.003 -3.549 1.00 95.56 117 SER A C 1
ATOM 934 O O . SER A 1 117 ? 6.972 6.554 -3.151 1.00 95.56 117 SER A O 1
ATOM 936 N N . GLU A 1 118 ? 8.457 6.856 -4.806 1.00 97.44 118 GLU A N 1
ATOM 937 C CA . GLU A 1 118 ? 7.700 6.189 -5.865 1.00 97.44 118 GLU A CA 1
ATOM 938 C C . GLU A 1 118 ? 7.541 4.700 -5.548 1.00 97.44 118 GLU A C 1
ATOM 940 O O . GLU A 1 118 ? 6.427 4.179 -5.528 1.00 97.44 118 GLU A O 1
ATOM 945 N N . SER A 1 119 ? 8.648 4.036 -5.201 1.00 97.31 119 SER A N 1
ATOM 946 C CA . SER A 1 119 ? 8.672 2.611 -4.854 1.00 97.31 119 SER A CA 1
ATOM 947 C C . SER A 1 119 ? 7.756 2.316 -3.657 1.00 97.31 119 SER A C 1
ATOM 949 O O . SER A 1 119 ? 6.902 1.433 -3.713 1.00 97.31 119 SER A O 1
ATOM 951 N N . VAL A 1 120 ? 7.884 3.089 -2.571 1.00 98.44 120 VAL A N 1
ATOM 952 C CA . VAL A 1 120 ? 7.054 2.915 -1.366 1.00 98.44 120 VAL A CA 1
ATOM 953 C C . VAL A 1 120 ? 5.600 3.329 -1.620 1.00 98.44 120 VAL A C 1
ATOM 955 O O . VAL A 1 120 ? 4.686 2.722 -1.059 1.00 98.44 120 VAL A O 1
ATOM 958 N N . GLY A 1 121 ? 5.358 4.310 -2.493 1.00 98.44 121 GLY A N 1
ATOM 959 C CA . GLY A 1 121 ? 4.021 4.700 -2.940 1.00 98.44 121 GLY A CA 1
ATOM 960 C C . GLY A 1 121 ? 3.286 3.560 -3.644 1.00 98.44 121 GLY A C 1
ATOM 961 O O . GLY A 1 121 ? 2.146 3.260 -3.285 1.00 98.44 121 GLY A O 1
ATOM 962 N N . ILE A 1 122 ? 3.955 2.867 -4.573 1.00 98.50 122 ILE A N 1
ATOM 963 C CA . ILE A 1 122 ? 3.399 1.694 -5.265 1.00 98.50 122 ILE A CA 1
ATOM 964 C C . ILE A 1 122 ? 3.110 0.569 -4.264 1.00 98.50 122 ILE A C 1
ATOM 966 O O . ILE A 1 122 ? 1.991 0.053 -4.234 1.00 98.50 122 ILE A O 1
ATOM 970 N N . ALA A 1 123 ? 4.064 0.252 -3.380 1.00 98.75 123 ALA A N 1
ATOM 971 C CA . ALA A 1 123 ? 3.876 -0.750 -2.328 1.00 98.75 123 ALA A CA 1
ATOM 972 C C . ALA A 1 123 ? 2.684 -0.421 -1.414 1.00 98.75 123 ALA A C 1
ATOM 974 O O . ALA A 1 123 ? 1.867 -1.286 -1.097 1.00 98.75 123 ALA A O 1
ATOM 975 N N . THR A 1 124 ? 2.521 0.852 -1.051 1.00 98.75 124 THR A N 1
ATOM 976 C CA . THR A 1 124 ? 1.381 1.327 -0.254 1.00 98.75 124 THR A CA 1
ATOM 977 C C . THR A 1 124 ? 0.058 1.193 -1.016 1.00 98.75 124 THR A C 1
ATOM 979 O O . THR A 1 124 ? -0.944 0.770 -0.439 1.00 98.75 124 THR A O 1
ATOM 982 N N . GLY A 1 125 ? 0.031 1.499 -2.316 1.00 98.56 125 GLY A N 1
ATOM 983 C CA . GLY A 1 125 ? -1.147 1.301 -3.167 1.00 98.56 125 GLY A CA 1
ATOM 984 C C . GLY A 1 125 ? -1.559 -0.172 -3.278 1.00 98.56 125 GLY A C 1
ATOM 985 O O . GLY A 1 125 ? -2.748 -0.496 -3.180 1.00 98.56 125 GLY A O 1
ATOM 986 N N . MET A 1 126 ? -0.581 -1.074 -3.407 1.00 98.75 126 MET A N 1
ATOM 987 C CA . MET A 1 126 ? -0.806 -2.524 -3.401 1.00 98.75 126 MET A CA 1
ATOM 988 C C . MET A 1 126 ? -1.331 -3.011 -2.047 1.00 98.75 126 MET A C 1
ATOM 990 O O . MET A 1 126 ? -2.299 -3.769 -2.019 1.00 98.75 126 MET A O 1
ATOM 994 N N . LEU A 1 127 ? -0.781 -2.512 -0.933 1.00 98.81 127 LEU A N 1
ATOM 995 C CA . LEU A 1 127 ? -1.272 -2.805 0.419 1.00 98.81 127 LEU A CA 1
ATOM 996 C C . LEU A 1 127 ? -2.747 -2.412 0.589 1.00 98.81 127 LEU A C 1
ATOM 998 O O . LEU A 1 127 ? -3.560 -3.217 1.040 1.00 98.81 127 LEU A O 1
ATOM 1002 N N . ILE A 1 128 ? -3.105 -1.184 0.200 1.00 98.75 128 ILE A N 1
ATOM 1003 C CA . ILE A 1 128 ? -4.485 -0.679 0.280 1.00 98.75 128 ILE A CA 1
ATOM 1004 C C . ILE A 1 128 ? -5.426 -1.539 -0.569 1.00 98.75 128 ILE A C 1
ATOM 1006 O O . ILE A 1 128 ? -6.535 -1.851 -0.137 1.00 98.75 128 ILE A O 1
ATOM 1010 N N . THR A 1 129 ? -4.986 -1.940 -1.763 1.00 98.44 129 THR A N 1
ATOM 1011 C CA . THR A 1 129 ? -5.763 -2.800 -2.667 1.00 98.44 129 THR A CA 1
ATOM 1012 C C . THR A 1 129 ? -5.970 -4.195 -2.077 1.00 98.44 129 THR A C 1
ATOM 1014 O O . THR A 1 129 ? -7.088 -4.706 -2.101 1.00 98.44 129 THR A O 1
ATOM 1017 N N . ALA A 1 130 ? -4.924 -4.792 -1.500 1.00 98.19 130 ALA A N 1
ATOM 1018 C CA . ALA A 1 130 ? -4.994 -6.105 -0.867 1.00 98.19 130 ALA A CA 1
ATOM 1019 C C . ALA A 1 130 ? -5.936 -6.107 0.346 1.00 98.19 130 ALA A C 1
ATOM 1021 O O . ALA A 1 130 ? -6.798 -6.978 0.451 1.00 98.19 130 ALA A O 1
ATOM 1022 N N . LEU A 1 131 ? -5.830 -5.097 1.215 1.00 98.25 131 LEU A N 1
ATOM 1023 C CA . LEU A 1 131 ? -6.730 -4.928 2.360 1.00 98.25 131 LEU A CA 1
ATOM 1024 C C . LEU A 1 131 ? -8.180 -4.726 1.907 1.00 98.25 131 LEU A C 1
ATOM 1026 O O . LEU A 1 131 ? -9.077 -5.394 2.417 1.00 98.25 131 LEU A O 1
ATOM 1030 N N . HIS A 1 132 ? -8.409 -3.877 0.901 1.00 98.12 132 HIS A N 1
ATOM 1031 C CA . HIS A 1 132 ? -9.748 -3.654 0.348 1.00 98.12 132 HIS A CA 1
ATOM 1032 C C . HIS A 1 132 ? -10.362 -4.945 -0.206 1.00 98.12 132 HIS A C 1
ATOM 1034 O O . HIS A 1 132 ? -11.523 -5.240 0.067 1.00 98.12 132 HIS A O 1
ATOM 1040 N N . ASN A 1 133 ? -9.584 -5.744 -0.941 1.00 96.94 133 ASN A N 1
ATOM 1041 C CA . ASN A 1 133 ? -10.045 -7.033 -1.464 1.00 96.94 133 ASN A CA 1
ATOM 1042 C C . ASN A 1 133 ? -10.348 -8.052 -0.355 1.00 96.94 133 ASN A C 1
ATOM 1044 O O . ASN A 1 133 ? -11.210 -8.903 -0.542 1.00 96.94 133 ASN A O 1
ATOM 1048 N N . ALA A 1 134 ? -9.687 -7.948 0.799 1.00 94.12 134 ALA A N 1
ATOM 1049 C CA . ALA A 1 134 ? -9.975 -8.756 1.982 1.00 94.12 134 ALA A CA 1
ATOM 1050 C C . ALA A 1 134 ? -11.151 -8.219 2.829 1.00 94.12 134 ALA A C 1
ATOM 1052 O O . ALA A 1 134 ? -11.388 -8.711 3.931 1.00 94.12 134 ALA A O 1
ATOM 1053 N N . GLY A 1 135 ? -11.873 -7.195 2.355 1.00 95.62 135 GLY A N 1
ATOM 1054 C CA . GLY A 1 135 ? -12.990 -6.580 3.080 1.00 95.62 135 GLY A CA 1
ATOM 1055 C C . GLY A 1 135 ? -12.564 -5.651 4.222 1.00 95.62 135 GLY A C 1
ATOM 1056 O O . GLY A 1 135 ? -13.385 -5.298 5.068 1.00 95.62 135 GLY A O 1
ATOM 1057 N N . VAL A 1 136 ? -11.292 -5.245 4.268 1.00 97.75 136 VAL A N 1
ATOM 1058 C CA . VAL A 1 136 ? -10.755 -4.335 5.284 1.00 97.75 136 VAL A CA 1
ATOM 1059 C C . VAL A 1 136 ? -10.814 -2.893 4.787 1.00 97.75 136 VAL A C 1
ATOM 1061 O O . VAL A 1 136 ? -10.252 -2.543 3.746 1.00 97.75 136 VAL A O 1
ATOM 1064 N N . ALA A 1 137 ? -11.446 -2.025 5.574 1.00 97.81 137 ALA A N 1
ATOM 1065 C CA . ALA A 1 137 ? -11.480 -0.596 5.315 1.00 97.81 137 ALA A CA 1
ATOM 1066 C C . ALA A 1 137 ? -10.196 0.083 5.809 1.00 97.81 137 ALA A C 1
ATOM 1068 O O . ALA A 1 137 ? -9.608 -0.302 6.825 1.00 97.81 137 ALA A O 1
ATOM 1069 N N . THR A 1 138 ? -9.763 1.129 5.100 1.00 98.38 138 THR A N 1
ATOM 1070 C CA . THR A 1 138 ? -8.522 1.838 5.424 1.00 98.38 138 THR A CA 1
ATOM 1071 C C . THR A 1 138 ? -8.656 3.357 5.399 1.00 98.38 138 THR A C 1
ATOM 1073 O O . THR A 1 138 ? -9.490 3.923 4.686 1.00 98.38 138 THR A O 1
ATOM 1076 N N . LEU A 1 139 ? -7.785 4.015 6.165 1.00 97.38 139 LEU A N 1
ATOM 1077 C CA . LEU A 1 139 ? -7.536 5.452 6.116 1.00 97.38 139 LEU A CA 1
ATOM 1078 C C . LEU A 1 139 ? -6.039 5.706 5.968 1.00 97.38 139 LEU A C 1
ATOM 1080 O O . LEU A 1 139 ? -5.242 5.354 6.835 1.00 97.38 139 LEU A O 1
ATOM 1084 N N . THR A 1 140 ? -5.668 6.360 4.870 1.00 96.69 140 THR A N 1
ATOM 1085 C CA . THR A 1 140 ? -4.320 6.890 4.652 1.00 96.69 140 THR A CA 1
ATOM 1086 C C . THR A 1 140 ? -4.148 8.145 5.505 1.00 96.69 140 THR A C 1
ATOM 1088 O O . THR A 1 140 ? -4.657 9.209 5.151 1.00 96.69 140 THR A O 1
ATOM 1091 N N . HIS A 1 141 ? -3.473 8.022 6.650 1.00 94.19 141 HIS A N 1
ATOM 1092 C CA . HIS A 1 141 ? -3.235 9.129 7.570 1.00 94.19 141 HIS A CA 1
ATOM 1093 C C . HIS A 1 141 ? -1.765 9.566 7.527 1.00 94.19 141 HIS A C 1
ATOM 1095 O O . HIS A 1 141 ? -0.850 8.763 7.688 1.00 94.19 141 HIS A O 1
ATOM 1101 N N . THR A 1 142 ? -1.525 10.859 7.317 1.00 89.94 142 THR A N 1
ATOM 1102 C CA . THR A 1 142 ? -0.177 11.444 7.259 1.00 89.94 142 THR A CA 1
ATOM 1103 C C . THR A 1 142 ? -0.078 12.629 8.225 1.00 89.94 142 THR A C 1
ATOM 1105 O O . THR A 1 142 ? -0.162 13.777 7.780 1.00 89.94 142 THR A O 1
ATOM 1108 N N . PRO A 1 143 ? 0.042 12.394 9.550 1.00 81.19 143 PRO A N 1
ATOM 1109 C CA . PRO A 1 143 ? 0.130 13.461 10.549 1.00 81.19 143 PRO A CA 1
ATOM 1110 C C . PRO A 1 143 ? 1.496 14.155 10.472 1.00 81.19 143 PRO A C 1
ATOM 1112 O O . PRO A 1 143 ? 2.411 13.868 11.241 1.00 81.19 143 PRO A O 1
ATOM 1115 N N . SER A 1 144 ? 1.665 15.027 9.479 1.00 78.88 144 SER A N 1
ATOM 1116 C CA . SER A 1 144 ? 2.908 15.763 9.269 1.00 78.88 144 SER A CA 1
ATOM 1117 C C . SER A 1 144 ? 3.100 16.820 10.363 1.00 78.88 144 SER A C 1
ATOM 1119 O O . SER A 1 144 ? 2.158 17.562 10.636 1.00 78.88 144 SER A O 1
ATOM 1121 N N . PRO A 1 145 ? 4.302 16.943 10.958 1.00 84.75 145 PRO A N 1
ATOM 1122 C CA . PRO A 1 145 ? 5.484 16.088 10.791 1.00 84.75 145 PRO A CA 1
ATOM 1123 C C . PRO A 1 145 ? 5.396 14.765 11.585 1.00 84.75 145 PRO A C 1
ATOM 1125 O O . PRO A 1 145 ? 5.112 14.754 12.778 1.00 84.75 145 PRO A O 1
ATOM 1128 N N . MET A 1 146 ? 5.755 13.643 10.947 1.00 91.50 146 MET A N 1
ATOM 1129 C CA . MET A 1 146 ? 5.531 12.281 11.476 1.00 91.50 146 MET A CA 1
ATOM 1130 C C . MET A 1 146 ? 6.690 11.671 12.289 1.00 91.50 146 MET A C 1
ATOM 1132 O O . MET A 1 146 ? 6.644 10.489 12.623 1.00 91.50 146 MET A O 1
ATOM 1136 N N . ARG A 1 147 ? 7.752 12.428 12.598 1.00 92.69 147 ARG A N 1
ATOM 1137 C CA . ARG A 1 147 ? 8.986 11.880 13.214 1.00 92.69 147 ARG A CA 1
ATOM 1138 C C . ARG A 1 147 ? 8.766 11.179 14.559 1.00 92.69 147 ARG A C 1
ATOM 1140 O O . ARG A 1 147 ? 9.527 10.279 14.884 1.00 92.69 147 ARG A O 1
ATOM 1147 N N . PHE A 1 148 ? 7.710 11.532 15.291 1.00 94.44 148 PHE A N 1
ATOM 1148 C CA . PHE A 1 148 ? 7.338 10.868 16.545 1.00 94.44 148 PHE A CA 1
ATOM 1149 C C . PHE A 1 148 ? 7.111 9.353 16.378 1.00 94.44 148 PHE A C 1
ATOM 1151 O O . PHE A 1 148 ? 7.276 8.595 17.329 1.00 94.44 148 PHE A O 1
ATOM 1158 N N . LEU A 1 149 ? 6.771 8.889 15.167 1.00 96.94 149 LEU A N 1
ATOM 1159 C CA . LEU A 1 149 ? 6.634 7.462 14.873 1.00 96.94 149 LEU A CA 1
ATOM 1160 C C . LEU A 1 149 ? 7.961 6.710 15.007 1.00 96.94 149 LEU A C 1
ATOM 1162 O O . LEU A 1 149 ? 7.940 5.550 15.404 1.00 96.94 149 LEU A O 1
ATOM 1166 N N . ASN A 1 150 ? 9.103 7.343 14.714 1.00 97.44 150 ASN A N 1
ATOM 1167 C CA . ASN A 1 150 ? 10.410 6.720 14.915 1.00 97.44 150 ASN A CA 1
ATOM 1168 C C . ASN A 1 150 ? 10.645 6.420 16.397 1.00 97.44 150 ASN A C 1
ATOM 1170 O O . ASN A 1 150 ? 10.997 5.295 16.742 1.00 97.44 150 ASN A O 1
ATOM 1174 N N . ASP A 1 151 ? 10.385 7.402 17.260 1.00 96.75 151 ASP A N 1
ATOM 1175 C CA . ASP A 1 151 ? 10.634 7.295 18.697 1.00 96.75 151 ASP A CA 1
ATOM 1176 C C . ASP A 1 151 ? 9.667 6.304 19.364 1.00 96.75 151 ASP A C 1
ATOM 1178 O O . ASP A 1 151 ? 10.083 5.454 20.148 1.00 96.75 151 ASP A O 1
ATOM 1182 N N . ILE A 1 152 ? 8.374 6.358 19.019 1.00 97.56 152 ILE A N 1
ATOM 1183 C CA . ILE A 1 152 ? 7.364 5.457 19.599 1.00 97.56 152 ILE A CA 1
ATOM 1184 C C . ILE A 1 152 ? 7.589 4.003 19.165 1.00 97.56 152 ILE A C 1
ATOM 1186 O O . ILE A 1 152 ? 7.393 3.093 19.970 1.00 97.56 152 ILE A O 1
ATOM 1190 N N . LEU A 1 153 ? 7.978 3.778 17.906 1.00 97.62 153 LEU A N 1
ATOM 1191 C CA . LEU A 1 153 ? 8.086 2.441 17.309 1.00 97.62 153 LEU A CA 1
ATOM 1192 C C . LEU A 1 153 ? 9.523 1.903 17.265 1.00 97.62 153 LEU A C 1
ATOM 1194 O O . LEU A 1 153 ? 9.761 0.867 16.647 1.00 97.62 153 LEU A O 1
ATOM 1198 N N . GLY A 1 154 ? 10.481 2.602 17.881 1.00 96.81 154 GLY A N 1
ATOM 1199 C CA . GLY A 1 154 ? 11.888 2.197 17.910 1.00 96.81 154 GLY A CA 1
ATOM 1200 C C . GLY A 1 154 ? 12.520 2.082 16.519 1.00 96.81 154 GLY A C 1
ATOM 1201 O O . GLY A 1 154 ? 13.344 1.198 16.288 1.00 96.81 154 GLY A O 1
ATOM 1202 N N . ARG A 1 155 ? 12.109 2.925 15.560 1.00 96.56 155 ARG A N 1
ATOM 1203 C CA . ARG A 1 155 ? 12.669 2.913 14.200 1.00 96.56 155 ARG A CA 1
ATOM 1204 C C . ARG A 1 155 ? 13.890 3.827 14.085 1.00 96.56 155 ARG A C 1
ATOM 1206 O O . ARG A 1 155 ? 13.876 4.927 14.641 1.00 96.56 155 ARG A O 1
ATOM 1213 N N . PRO A 1 156 ? 14.920 3.430 13.314 1.00 94.50 156 PRO A N 1
ATOM 1214 C CA . PRO A 1 156 ? 16.091 4.264 13.063 1.00 94.50 156 PRO A CA 1
ATOM 1215 C C . PRO A 1 156 ? 15.730 5.658 12.533 1.00 94.50 156 PRO A C 1
ATOM 1217 O O . PRO A 1 156 ? 14.778 5.816 11.770 1.00 94.50 156 PRO A O 1
ATOM 1220 N N . ARG A 1 157 ? 16.502 6.685 12.909 1.00 91.19 157 ARG A N 1
ATOM 1221 C CA . ARG A 1 157 ? 16.247 8.087 12.508 1.00 91.19 157 ARG A CA 1
ATOM 1222 C C . ARG A 1 157 ? 16.445 8.356 11.011 1.00 91.19 157 ARG A C 1
ATOM 1224 O O . ARG A 1 157 ? 15.984 9.385 10.511 1.00 91.19 157 ARG A O 1
ATOM 1231 N N . ASP A 1 158 ? 17.161 7.481 10.314 1.00 90.00 158 ASP A N 1
ATOM 1232 C CA . ASP A 1 158 ? 17.393 7.533 8.869 1.00 90.00 158 ASP A CA 1
ATOM 1233 C C . ASP A 1 158 ? 16.257 6.896 8.050 1.00 90.00 158 ASP A C 1
ATOM 1235 O O . ASP A 1 158 ? 16.159 7.142 6.842 1.00 90.00 158 ASP A O 1
ATOM 1239 N N . GLU A 1 159 ? 15.350 6.162 8.700 1.00 94.94 159 GLU A N 1
ATOM 1240 C CA . GLU A 1 159 ? 14.063 5.779 8.128 1.00 94.94 159 GLU A CA 1
ATOM 1241 C C . GLU A 1 159 ? 13.067 6.925 8.276 1.00 94.94 159 GLU A C 1
ATOM 1243 O O . GLU A 1 159 ? 12.835 7.458 9.363 1.00 94.94 159 GLU A O 1
ATOM 1248 N N . ARG A 1 160 ? 12.446 7.316 7.165 1.00 95.88 160 ARG A N 1
ATOM 1249 C CA . ARG A 1 160 ? 11.469 8.401 7.155 1.00 95.88 160 ARG A CA 1
ATOM 1250 C C . ARG A 1 160 ? 10.059 7.805 7.160 1.00 95.88 160 ARG A C 1
ATOM 1252 O O . ARG A 1 160 ? 9.736 7.061 6.236 1.00 95.88 160 ARG A O 1
ATOM 1259 N N . PRO A 1 161 ? 9.193 8.159 8.121 1.00 96.94 161 PRO A N 1
ATOM 1260 C CA . PRO A 1 161 ? 7.783 7.799 8.047 1.00 96.94 161 PRO A CA 1
ATOM 1261 C C . PRO A 1 161 ? 7.163 8.333 6.749 1.00 96.94 161 PRO A C 1
ATOM 1263 O O . PRO A 1 161 ? 7.358 9.501 6.399 1.00 96.94 161 PRO A O 1
ATOM 1266 N N . PHE A 1 162 ? 6.447 7.470 6.034 1.00 96.94 162 PHE A N 1
ATOM 1267 C CA . PHE A 1 162 ? 5.818 7.758 4.746 1.00 96.94 162 PHE A CA 1
ATOM 1268 C C . PHE A 1 162 ? 4.297 7.863 4.870 1.00 96.94 162 PHE A C 1
ATOM 1270 O O . PHE A 1 162 ? 3.723 8.875 4.479 1.00 96.94 162 PHE A O 1
ATOM 1277 N N . VAL A 1 163 ? 3.650 6.851 5.454 1.00 97.81 163 VAL A N 1
ATOM 1278 C CA . VAL A 1 163 ? 2.196 6.798 5.676 1.00 97.81 163 VAL A CA 1
ATOM 1279 C C . VAL A 1 163 ? 1.922 6.060 6.984 1.00 97.81 163 VAL A C 1
ATOM 1281 O O . VAL A 1 163 ? 2.529 5.026 7.248 1.00 97.81 163 VAL A O 1
ATOM 1284 N N . LEU A 1 164 ? 0.977 6.551 7.785 1.00 98.06 164 LEU A N 1
ATOM 1285 C CA . LEU A 1 164 ? 0.347 5.779 8.852 1.00 98.06 164 LEU A CA 1
ATOM 1286 C C . LEU A 1 164 ? -1.004 5.272 8.334 1.00 98.06 164 LEU A C 1
ATOM 1288 O O . LEU A 1 164 ? -1.965 6.030 8.217 1.00 98.06 164 LEU A O 1
ATOM 1292 N N . LEU A 1 165 ? -1.074 3.996 7.965 1.00 98.56 165 LEU A N 1
ATOM 1293 C CA . LEU A 1 165 ? -2.295 3.401 7.433 1.00 98.56 165 LEU A CA 1
ATOM 1294 C C . LEU A 1 165 ? -3.133 2.839 8.583 1.00 98.56 165 LEU A C 1
ATOM 1296 O O . LEU A 1 165 ? -2.683 1.967 9.320 1.00 98.56 165 LEU A O 1
ATOM 1300 N N . VAL A 1 166 ? -4.355 3.332 8.736 1.00 98.56 166 VAL A N 1
ATOM 1301 C CA . VAL A 1 166 ? -5.317 2.823 9.721 1.00 98.56 166 VAL A CA 1
ATOM 1302 C C . VAL A 1 166 ? -6.133 1.715 9.064 1.00 98.56 166 VAL A C 1
ATOM 1304 O O . VAL A 1 166 ? -6.617 1.920 7.950 1.00 98.56 166 VAL A O 1
ATOM 1307 N N . ALA A 1 167 ? -6.280 0.558 9.714 1.00 98.56 167 ALA A N 1
ATOM 1308 C CA . ALA A 1 167 ? -6.964 -0.606 9.149 1.00 98.56 167 ALA A CA 1
ATOM 1309 C C . ALA A 1 167 ? -7.948 -1.241 10.147 1.00 98.56 167 ALA A C 1
ATOM 1311 O O . ALA A 1 167 ? -7.616 -1.522 11.301 1.00 98.56 167 ALA A O 1
ATOM 1312 N N . GLY A 1 168 ? -9.173 -1.496 9.690 1.00 98.19 168 GLY A N 1
ATOM 1313 C CA . GLY A 1 168 ? -10.241 -2.097 10.491 1.00 98.19 168 GLY A CA 1
ATOM 1314 C C . GLY A 1 168 ? -11.470 -2.424 9.648 1.00 98.19 168 GLY A C 1
ATOM 1315 O O . GLY A 1 168 ? -11.557 -2.030 8.485 1.00 98.19 168 GLY A O 1
ATOM 1316 N N . PHE A 1 169 ? -12.438 -3.122 10.235 1.00 97.88 169 PHE A N 1
ATOM 1317 C CA . PHE A 1 169 ? -13.772 -3.203 9.642 1.00 97.88 169 PHE A CA 1
ATOM 1318 C C . PHE A 1 169 ? -14.510 -1.886 9.880 1.00 97.88 169 PHE A C 1
ATOM 1320 O O . PHE A 1 169 ? -14.388 -1.304 10.958 1.00 97.88 169 PHE A O 1
ATOM 1327 N N . ALA A 1 170 ? -15.256 -1.408 8.885 1.00 96.69 170 ALA A N 1
ATOM 1328 C CA . ALA A 1 170 ? -16.108 -0.238 9.061 1.00 96.69 170 ALA A CA 1
ATOM 1329 C C . ALA A 1 170 ? -17.171 -0.517 10.138 1.00 96.69 170 ALA A C 1
ATOM 1331 O O . ALA A 1 170 ? -17.639 -1.653 10.264 1.00 96.69 170 ALA A O 1
ATOM 1332 N N . ALA A 1 171 ? -17.522 0.496 10.930 1.00 96.12 171 ALA A N 1
ATOM 1333 C CA . ALA A 1 171 ? -18.690 0.411 11.802 1.00 96.12 171 ALA A CA 1
ATOM 1334 C C . ALA A 1 171 ? -19.973 0.241 10.965 1.00 96.12 171 ALA A C 1
ATOM 1336 O O . ALA A 1 171 ? -20.015 0.644 9.802 1.00 96.12 171 ALA A O 1
ATOM 1337 N N . GLU A 1 172 ? -21.019 -0.345 11.550 1.00 93.75 172 GLU A N 1
ATOM 1338 C CA . GLU A 1 172 ? -22.283 -0.645 10.854 1.00 93.75 172 GLU A CA 1
ATOM 1339 C C . GLU A 1 172 ? -22.930 0.601 10.232 1.00 93.75 172 GLU A C 1
ATOM 1341 O O . GLU A 1 172 ? -23.440 0.554 9.116 1.00 93.75 172 GLU A O 1
ATOM 1346 N N . HIS A 1 173 ? -22.823 1.740 10.918 1.00 93.31 173 HIS A N 1
ATOM 1347 C CA . HIS A 1 173 ? -23.348 3.030 10.468 1.00 93.31 173 HIS A CA 1
ATOM 1348 C C . HIS A 1 173 ? -22.240 4.004 10.046 1.00 93.31 173 HIS A C 1
ATOM 1350 O O . HIS A 1 173 ? -22.435 5.220 10.066 1.00 93.31 173 HIS A O 1
ATOM 1356 N N . ALA A 1 174 ? -21.063 3.485 9.672 1.00 93.38 174 ALA A N 1
ATOM 1357 C CA . ALA A 1 174 ? -19.957 4.320 9.227 1.00 93.38 174 ALA A CA 1
ATOM 1358 C C . ALA A 1 174 ? -20.366 5.133 7.993 1.00 93.38 174 ALA A C 1
ATOM 1360 O O . ALA A 1 174 ? -20.741 4.587 6.954 1.00 93.38 174 ALA A O 1
ATOM 1361 N N . THR A 1 175 ? -20.227 6.452 8.083 1.00 92.12 175 THR A N 1
ATOM 1362 C CA . THR A 1 175 ? -20.479 7.356 6.962 1.00 92.12 175 THR A CA 1
ATOM 1363 C C . THR A 1 175 ? -19.173 7.733 6.273 1.00 92.12 175 THR A C 1
ATOM 1365 O O . THR A 1 175 ? -18.088 7.780 6.864 1.00 92.12 175 THR A O 1
ATOM 1368 N N . VAL A 1 176 ? -19.265 8.005 4.975 1.00 92.62 176 VAL A N 1
ATOM 1369 C CA . VAL A 1 176 ? -18.169 8.562 4.183 1.00 92.62 176 VAL A CA 1
ATOM 1370 C C . VAL A 1 176 ? -18.695 9.777 3.429 1.00 92.62 176 VAL A C 1
ATOM 1372 O O . VAL A 1 176 ? -19.861 9.768 3.042 1.00 92.62 176 VAL A O 1
ATOM 1375 N N . PRO A 1 177 ? -17.871 10.812 3.187 1.00 89.38 177 PRO A N 1
ATOM 1376 C CA . PRO A 1 177 ? -18.307 11.956 2.394 1.00 89.38 177 PRO A CA 1
ATOM 1377 C C . PRO A 1 177 ? -18.840 11.502 1.035 1.00 89.38 177 PRO A C 1
ATOM 1379 O O . PRO A 1 177 ? -18.269 10.583 0.440 1.00 89.38 177 PRO A O 1
ATOM 1382 N N . ASP A 1 178 ? -19.881 12.131 0.512 1.00 90.31 178 ASP A N 1
ATOM 1383 C CA . ASP A 1 178 ? -20.297 11.879 -0.865 1.00 90.31 178 ASP A CA 1
ATOM 1384 C C . ASP A 1 178 ? -19.402 12.686 -1.814 1.00 90.31 178 ASP A C 1
ATOM 1386 O O . ASP A 1 178 ? -19.638 13.857 -2.090 1.00 90.31 178 ASP A O 1
ATOM 1390 N N . ILE A 1 179 ? -18.279 12.081 -2.211 1.00 91.69 179 ILE A N 1
ATOM 1391 C CA . ILE A 1 179 ? -17.302 12.682 -3.122 1.00 91.69 179 ILE A CA 1
ATOM 1392 C C . ILE A 1 179 ? -17.102 11.762 -4.317 1.00 91.69 179 ILE A C 1
ATOM 1394 O O . ILE A 1 179 ? -16.885 10.553 -4.166 1.00 91.69 179 ILE A O 1
ATOM 1398 N N . GLN A 1 180 ? -17.141 12.362 -5.499 1.00 90.75 180 GLN A N 1
ATOM 1399 C CA . GLN A 1 180 ? -16.971 11.665 -6.762 1.00 90.75 180 GLN A CA 1
ATOM 1400 C C . GLN A 1 180 ? -15.491 11.602 -7.151 1.00 90.75 180 GLN A C 1
ATOM 1402 O O . GLN A 1 180 ? -14.660 12.382 -6.678 1.00 90.75 180 GLN A O 1
ATOM 1407 N N . ARG A 1 181 ? -15.143 10.609 -7.970 1.00 90.94 181 ARG A N 1
ATOM 1408 C CA . ARG A 1 181 ? -13.836 10.569 -8.636 1.00 90.94 181 ARG A CA 1
ATOM 1409 C C . ARG A 1 181 ? -13.959 11.301 -9.961 1.00 90.94 181 ARG A C 1
ATOM 1411 O O . ARG A 1 181 ? -15.038 11.300 -10.537 1.00 90.94 181 ARG A O 1
ATOM 1418 N N . GLN A 1 182 ? -12.843 11.850 -10.420 1.00 92.75 182 GLN A N 1
ATOM 1419 C CA . GLN A 1 182 ? -12.733 12.375 -11.773 1.00 92.75 182 GLN A CA 1
ATOM 1420 C C . GLN A 1 182 ? -13.079 11.298 -12.805 1.00 92.75 182 GLN A C 1
ATOM 1422 O O . GLN A 1 182 ? -12.788 10.110 -12.596 1.00 92.75 182 GLN A O 1
ATOM 1427 N N . ASP A 1 183 ? -13.683 11.728 -13.904 1.00 93.81 183 ASP A N 1
ATOM 1428 C CA . ASP A 1 183 ? -13.976 10.877 -15.048 1.00 93.81 183 ASP A CA 1
ATOM 1429 C C . ASP A 1 183 ? -12.696 10.498 -15.796 1.00 93.81 183 ASP A C 1
ATOM 1431 O O . ASP A 1 183 ? -11.652 11.145 -15.685 1.00 93.81 183 ASP A O 1
ATOM 1435 N N . LEU A 1 184 ? -12.763 9.424 -16.592 1.00 92.00 184 LEU A N 1
ATOM 1436 C CA . LEU A 1 184 ? -11.592 8.925 -17.318 1.00 92.00 184 LEU A CA 1
ATOM 1437 C C . LEU A 1 184 ? -10.984 10.003 -18.228 1.00 92.00 184 LEU A C 1
ATOM 1439 O O . LEU A 1 184 ? -9.765 10.120 -18.291 1.00 92.00 184 LEU A O 1
ATOM 1443 N N . SER A 1 185 ? -11.818 10.814 -18.880 1.00 93.00 185 SER A N 1
ATOM 1444 C CA . SER A 1 185 ? -11.390 11.909 -19.759 1.00 93.00 185 SER A CA 1
ATOM 1445 C C . SER A 1 185 ? -10.620 13.020 -19.043 1.00 93.00 185 SER A C 1
ATOM 1447 O O . SER A 1 185 ? -9.891 13.761 -19.691 1.00 93.00 185 SER A O 1
ATOM 1449 N N . GLU A 1 186 ? -10.765 13.151 -17.723 1.00 93.69 186 GLU A N 1
ATOM 1450 C CA . GLU A 1 186 ? -10.032 14.145 -16.933 1.00 93.69 186 GLU A CA 1
ATOM 1451 C C . GLU A 1 186 ? -8.644 13.648 -16.506 1.00 93.69 186 GLU A C 1
ATOM 1453 O O . GLU A 1 186 ? -7.760 14.452 -16.217 1.00 93.69 186 GLU A O 1
ATOM 1458 N N . ILE A 1 187 ? -8.445 12.325 -16.453 1.00 92.25 187 ILE A N 1
ATOM 1459 C CA . ILE A 1 187 ? -7.207 11.703 -15.955 1.00 92.25 187 ILE A CA 1
ATOM 1460 C C . ILE A 1 187 ? -6.402 10.980 -17.043 1.00 92.25 187 ILE A C 1
ATOM 1462 O O . ILE A 1 187 ? -5.258 10.597 -16.800 1.00 92.25 187 ILE A O 1
ATOM 1466 N N . LEU A 1 188 ? -6.981 10.782 -18.231 1.00 90.94 188 LEU A N 1
ATOM 1467 C CA . LEU A 1 188 ? -6.347 10.146 -19.381 1.00 90.94 188 LEU A CA 1
ATOM 1468 C C . LEU A 1 188 ? -6.236 11.140 -20.537 1.00 90.94 188 LEU A C 1
ATOM 1470 O O . LEU A 1 188 ? -7.227 11.683 -21.013 1.00 90.94 188 LEU A O 1
ATOM 1474 N N . SER A 1 189 ? -5.019 11.321 -21.040 1.00 88.31 189 SER A N 1
ATOM 1475 C CA . SER A 1 189 ? -4.768 11.976 -22.322 1.00 88.31 189 SER A CA 1
ATOM 1476 C C . SER A 1 189 ? -4.114 10.977 -23.264 1.00 88.31 189 SER A C 1
ATOM 1478 O O . SER A 1 189 ? -3.069 10.416 -22.940 1.00 88.31 189 SER A O 1
ATOM 1480 N N . THR A 1 190 ? -4.713 10.779 -24.434 1.00 87.50 190 THR A N 1
ATOM 1481 C CA . THR A 1 190 ? -4.117 9.981 -25.506 1.00 87.50 190 THR A CA 1
ATOM 1482 C C . THR A 1 190 ? -3.337 10.910 -26.423 1.00 87.50 190 THR A C 1
ATOM 1484 O O . THR A 1 190 ? -3.894 11.856 -26.979 1.00 87.50 190 THR A O 1
ATOM 1487 N N . VAL A 1 191 ? -2.043 10.648 -26.588 1.00 82.38 191 VAL A N 1
ATOM 1488 C CA . VAL A 1 191 ? -1.225 11.297 -27.615 1.00 82.38 191 VAL A CA 1
ATOM 1489 C C . VAL A 1 191 ? -1.115 10.316 -28.778 1.00 82.38 191 VAL A C 1
ATOM 1491 O O . VAL A 1 191 ? -0.232 9.466 -28.787 1.00 82.38 191 VAL A O 1
ATOM 1494 N N . ALA A 1 192 ? -2.049 10.400 -29.727 1.00 54.44 192 ALA A N 1
ATOM 1495 C CA . ALA A 1 192 ? -1.832 9.870 -31.071 1.00 54.44 192 ALA A CA 1
ATOM 1496 C C . ALA A 1 192 ? -0.928 10.868 -31.823 1.00 54.44 192 ALA A C 1
ATOM 1498 O O . ALA A 1 192 ? -1.032 12.068 -31.577 1.00 54.44 192 ALA A O 1
ATOM 1499 N N . GLU A 1 193 ? 0.001 10.361 -32.631 1.00 49.78 193 GLU A N 1
ATOM 1500 C CA . GLU A 1 193 ? 1.142 11.046 -33.267 1.00 49.78 193 GLU A CA 1
ATOM 1501 C C . GLU A 1 193 ? 1.071 12.584 -33.434 1.00 49.78 193 GLU A C 1
ATOM 1503 O O . GLU A 1 193 ? 0.118 13.153 -33.960 1.00 49.78 193 GLU A O 1
ATOM 1508 N N . GLY A 1 194 ? 2.169 13.261 -33.060 1.00 47.53 194 GLY A N 1
ATOM 1509 C CA . GLY A 1 194 ? 2.551 14.546 -33.655 1.00 47.53 194 GLY A CA 1
ATOM 1510 C C . GLY A 1 194 ? 1.824 15.813 -33.186 1.00 47.53 194 GLY A C 1
ATOM 1511 O O . GLY A 1 194 ? 1.407 16.616 -34.014 1.00 47.53 194 GLY A O 1
ATOM 1512 N N . ARG A 1 195 ? 1.777 16.109 -31.879 1.00 40.69 195 ARG A N 1
ATOM 1513 C CA . ARG A 1 195 ? 1.783 17.522 -31.439 1.00 40.69 195 ARG A CA 1
ATOM 1514 C C . ARG A 1 195 ? 3.175 17.895 -30.968 1.00 40.69 195 ARG A C 1
ATOM 1516 O O . ARG A 1 195 ? 3.533 17.679 -29.812 1.00 40.69 195 ARG A O 1
ATOM 1523 N N . GLN A 1 196 ? 3.937 18.509 -31.865 1.00 42.56 196 GLN A N 1
ATOM 1524 C CA . GLN A 1 196 ? 5.151 19.238 -31.524 1.00 42.56 196 GLN A CA 1
ATOM 1525 C C . GLN A 1 196 ? 4.733 20.479 -30.722 1.00 42.56 196 GLN A C 1
ATOM 1527 O O . GLN A 1 196 ? 4.559 21.570 -31.256 1.00 42.56 196 GLN A O 1
ATOM 1532 N N . LYS A 1 197 ? 4.457 20.298 -29.423 1.00 45.47 197 LYS A N 1
ATOM 1533 C CA . LYS A 1 197 ? 4.277 21.424 -28.506 1.00 45.47 197 LYS A CA 1
ATOM 1534 C C . LYS A 1 197 ? 5.581 22.211 -28.527 1.00 45.47 197 LYS A C 1
ATOM 1536 O O . LYS A 1 197 ? 6.636 21.653 -28.234 1.00 45.47 197 LYS A O 1
ATOM 1541 N N . GLN A 1 198 ? 5.483 23.487 -28.893 1.00 41.84 198 GLN A N 1
ATOM 1542 C CA . GLN A 1 198 ? 6.539 24.482 -28.752 1.00 41.84 198 GLN A CA 1
ATOM 1543 C C . GLN A 1 198 ? 7.203 24.290 -27.384 1.00 41.84 198 GLN A C 1
ATOM 1545 O O . GLN A 1 198 ? 6.571 24.467 -26.341 1.00 41.84 198 GLN A O 1
ATOM 1550 N N . ILE A 1 199 ? 8.450 23.823 -27.405 1.00 40.31 199 ILE A N 1
ATOM 1551 C CA . ILE A 1 199 ? 9.247 23.562 -26.212 1.00 40.31 199 ILE A CA 1
ATOM 1552 C C . ILE A 1 199 ? 9.456 24.917 -25.539 1.00 40.31 199 ILE A C 1
ATOM 1554 O O . ILE A 1 199 ? 10.206 25.752 -26.040 1.00 40.31 199 ILE A O 1
ATOM 1558 N N . THR A 1 200 ? 8.765 25.168 -24.429 1.00 47.75 200 THR A N 1
ATOM 1559 C CA . THR A 1 200 ? 9.064 26.325 -23.587 1.00 47.75 200 THR A CA 1
ATOM 1560 C C . THR A 1 200 ? 10.441 26.125 -22.952 1.00 47.75 200 THR A C 1
ATOM 1562 O O . THR A 1 200 ? 10.832 25.004 -22.618 1.00 47.75 200 THR A O 1
ATOM 1565 N N . ASN A 1 201 ? 11.191 27.220 -22.793 1.00 46.59 201 ASN A N 1
ATOM 1566 C CA . ASN A 1 201 ? 12.612 27.239 -22.407 1.00 46.59 201 ASN A CA 1
ATOM 1567 C C . ASN A 1 201 ? 12.966 26.424 -21.140 1.00 46.59 201 ASN A C 1
ATOM 1569 O O . ASN A 1 201 ? 14.115 26.030 -20.977 1.00 46.59 201 ASN A O 1
ATOM 1573 N N . SER A 1 202 ? 11.993 26.104 -20.281 1.00 47.72 202 SER A N 1
ATOM 1574 C CA . SER A 1 202 ? 12.182 25.265 -19.089 1.00 47.72 202 SER A CA 1
ATOM 1575 C C . SER A 1 202 ? 12.413 23.778 -19.394 1.00 47.72 202 SER A C 1
ATOM 1577 O O . SER A 1 202 ? 13.071 23.101 -18.612 1.00 47.72 202 SER A O 1
ATOM 1579 N N . ALA A 1 203 ? 11.886 23.250 -20.503 1.00 44.47 203 ALA A N 1
ATOM 1580 C CA . ALA A 1 203 ? 12.094 21.850 -20.881 1.00 44.47 203 ALA A CA 1
ATOM 1581 C C . ALA A 1 203 ? 13.451 21.639 -21.573 1.00 44.47 203 ALA A C 1
ATOM 1583 O O . ALA A 1 203 ? 14.025 20.559 -21.472 1.00 44.47 203 ALA A O 1
ATOM 1584 N N . LYS A 1 204 ? 14.002 22.684 -22.210 1.00 45.03 204 LYS A N 1
ATOM 1585 C CA . LYS A 1 204 ? 15.360 22.662 -22.773 1.00 45.03 204 LYS A CA 1
ATOM 1586 C C . LYS A 1 204 ? 16.420 22.442 -21.694 1.00 45.03 204 LYS A C 1
ATOM 1588 O O . LYS A 1 204 ? 17.273 21.591 -21.896 1.00 45.03 204 LYS A O 1
ATOM 1593 N N . SER A 1 205 ? 16.310 23.095 -20.532 1.00 47.03 205 SER A N 1
ATOM 1594 C CA . SER A 1 205 ? 17.299 22.904 -19.459 1.00 47.03 205 SER A CA 1
ATOM 1595 C C . SER A 1 205 ? 17.237 21.500 -18.843 1.00 47.03 205 SER A C 1
ATOM 1597 O O . SER A 1 205 ? 18.275 20.925 -18.542 1.00 47.03 205 SER A O 1
ATOM 1599 N N . MET A 1 206 ? 16.045 20.899 -18.715 1.00 42.12 206 MET A N 1
ATOM 1600 C CA . MET A 1 206 ? 15.915 19.505 -18.258 1.00 42.12 206 MET A CA 1
ATOM 1601 C C . MET A 1 206 ? 16.426 18.498 -19.294 1.00 42.12 206 MET A C 1
ATOM 1603 O O . MET A 1 206 ? 16.968 17.461 -18.919 1.00 42.12 206 MET A O 1
ATOM 1607 N N . ILE A 1 207 ? 16.264 18.789 -20.589 1.00 49.69 207 ILE A N 1
ATOM 1608 C CA . ILE A 1 207 ? 16.822 17.967 -21.670 1.00 49.69 207 ILE A CA 1
ATOM 1609 C C . ILE A 1 207 ? 18.347 18.095 -21.697 1.00 49.69 207 ILE A C 1
ATOM 1611 O O . ILE A 1 207 ? 19.012 17.076 -21.819 1.00 49.69 207 ILE A O 1
ATOM 1615 N N . GLU A 1 208 ? 18.905 19.291 -21.511 1.00 48.62 208 GLU A N 1
ATOM 1616 C CA . GLU A 1 208 ? 20.353 19.517 -21.414 1.00 48.62 208 GLU A CA 1
ATOM 1617 C C . GLU A 1 208 ? 20.954 18.837 -20.167 1.00 48.62 208 GLU A C 1
ATOM 1619 O O . GLU A 1 208 ? 22.003 18.200 -20.263 1.00 48.62 208 GLU A O 1
ATOM 1624 N N . GLU A 1 209 ? 20.258 18.850 -19.022 1.00 50.47 209 GLU A N 1
ATOM 1625 C CA . GLU A 1 209 ? 20.650 18.094 -17.821 1.00 50.47 209 GLU A CA 1
ATOM 1626 C C . GLU A 1 209 ? 20.538 16.571 -18.016 1.00 50.47 209 GLU A C 1
ATOM 1628 O O . GLU A 1 209 ? 21.439 15.827 -17.620 1.00 50.47 209 GLU A O 1
ATOM 1633 N N . MET A 1 210 ? 19.473 16.077 -18.660 1.00 41.94 210 MET A N 1
ATOM 1634 C CA . MET A 1 210 ? 19.347 14.656 -19.012 1.00 41.94 210 MET A CA 1
ATOM 1635 C C . MET A 1 210 ? 20.408 14.229 -20.029 1.00 41.94 210 MET A C 1
ATOM 1637 O O . MET A 1 210 ? 20.953 13.133 -19.902 1.00 41.94 210 MET A O 1
ATOM 1641 N N . GLN A 1 211 ? 20.739 15.097 -20.988 1.00 42.12 211 GLN A N 1
ATOM 1642 C CA . GLN A 1 211 ? 21.777 14.869 -21.988 1.00 42.12 211 GLN A CA 1
ATOM 1643 C C . GLN A 1 211 ? 23.163 14.808 -21.342 1.00 42.12 211 GLN A C 1
ATOM 1645 O O . GLN A 1 211 ? 23.915 13.881 -21.648 1.00 42.12 211 GLN A O 1
ATOM 1650 N N . ALA A 1 212 ? 23.449 15.690 -20.375 1.00 45.12 212 ALA A N 1
ATOM 1651 C CA . ALA A 1 212 ? 24.662 15.661 -19.554 1.00 45.12 212 ALA A CA 1
ATOM 1652 C C . ALA A 1 212 ? 24.772 14.394 -18.680 1.00 45.12 212 ALA A C 1
ATOM 1654 O O . ALA A 1 212 ? 25.873 13.901 -18.429 1.00 45.12 212 ALA A O 1
ATOM 1655 N N . ILE A 1 213 ? 23.643 13.821 -18.248 1.00 44.19 213 ILE A N 1
ATOM 1656 C CA . ILE A 1 213 ? 23.606 12.535 -17.533 1.00 44.19 213 ILE A CA 1
ATOM 1657 C C . ILE A 1 213 ? 23.844 11.359 -18.497 1.00 44.19 213 ILE A C 1
ATOM 1659 O O . ILE A 1 213 ? 24.545 10.409 -18.142 1.00 44.19 213 ILE A O 1
ATOM 1663 N N . THR A 1 214 ? 23.334 11.410 -19.732 1.00 39.03 214 THR A N 1
ATOM 1664 C CA . THR A 1 214 ? 23.564 10.350 -20.734 1.00 39.03 214 THR A CA 1
ATOM 1665 C C . THR A 1 214 ? 24.987 10.303 -21.291 1.00 39.03 214 THR A C 1
ATOM 1667 O O . THR A 1 214 ? 25.443 9.214 -21.637 1.00 39.03 214 THR A O 1
ATOM 1670 N N . THR A 1 215 ? 25.743 11.406 -21.304 1.00 40.47 215 THR A N 1
ATOM 1671 C CA . THR A 1 215 ? 27.168 11.387 -21.701 1.00 40.47 215 THR A CA 1
ATOM 1672 C C . THR A 1 215 ? 28.061 10.644 -20.703 1.00 40.47 215 THR A C 1
ATOM 1674 O O . THR A 1 215 ? 29.146 10.196 -21.068 1.00 40.47 215 THR A O 1
ATOM 1677 N N . VAL A 1 216 ? 27.601 10.437 -19.462 1.00 43.28 216 VAL A N 1
ATOM 1678 C CA . VAL A 1 216 ? 28.339 9.701 -18.416 1.00 43.28 216 VAL A CA 1
ATOM 1679 C C . VAL A 1 216 ? 27.940 8.218 -18.347 1.00 43.28 216 VAL A C 1
ATOM 1681 O O . VAL A 1 216 ? 28.624 7.418 -17.706 1.00 43.28 216 VAL A O 1
ATOM 1684 N N . VAL A 1 217 ? 26.892 7.785 -19.060 1.00 41.50 217 VAL A N 1
ATOM 1685 C CA . VAL A 1 217 ? 26.430 6.387 -19.015 1.00 41.50 217 VAL A CA 1
ATOM 1686 C C . VAL A 1 217 ? 26.363 5.697 -20.393 1.00 41.50 217 VAL A C 1
ATOM 1688 O O . VAL A 1 217 ? 25.324 5.143 -20.739 1.00 41.50 217 VAL A O 1
ATOM 1691 N N . PRO A 1 218 ? 27.469 5.565 -21.161 1.00 35.28 218 PRO A N 1
ATOM 1692 C CA . PRO A 1 218 ? 27.477 4.664 -22.320 1.00 35.28 218 PRO A CA 1
ATOM 1693 C C . PRO A 1 218 ? 27.671 3.177 -21.959 1.00 35.28 218 PRO A C 1
ATOM 1695 O O . PRO A 1 218 ? 27.695 2.330 -22.845 1.00 35.28 218 PRO A O 1
ATOM 1698 N N . ARG A 1 219 ? 27.868 2.814 -20.678 1.00 37.19 219 ARG A N 1
ATOM 1699 C CA . ARG A 1 219 ? 28.321 1.454 -20.292 1.00 37.19 219 ARG A CA 1
ATOM 1700 C C . ARG A 1 219 ? 27.333 0.574 -19.522 1.00 37.19 219 ARG A C 1
ATOM 1702 O O . ARG A 1 219 ? 27.656 -0.596 -19.311 1.00 37.19 219 ARG A O 1
ATOM 1709 N N . PHE A 1 220 ? 26.172 1.080 -19.093 1.00 37.31 220 PHE A N 1
ATOM 1710 C CA . PHE A 1 220 ? 25.289 0.314 -18.195 1.00 37.31 220 PHE A CA 1
ATOM 1711 C C . PHE A 1 220 ? 24.153 -0.454 -18.883 1.00 37.31 220 PHE A C 1
ATOM 1713 O O . PHE A 1 220 ? 23.870 -1.568 -18.452 1.00 37.31 220 PHE A O 1
ATOM 1720 N N . MET A 1 221 ? 23.548 0.058 -19.961 1.00 34.22 221 MET A N 1
ATOM 1721 C CA . MET A 1 221 ? 22.414 -0.634 -20.601 1.00 34.22 221 MET A CA 1
ATOM 1722 C C . MET A 1 221 ? 22.830 -1.683 -21.640 1.00 34.22 221 MET A C 1
ATOM 1724 O O . MET A 1 221 ? 22.243 -2.759 -21.676 1.00 34.22 221 MET A O 1
ATOM 1728 N N . THR A 1 222 ? 23.903 -1.459 -22.402 1.00 36.19 222 THR A N 1
ATOM 1729 C CA . THR A 1 222 ? 24.392 -2.428 -23.405 1.00 36.19 222 THR A CA 1
ATOM 1730 C C . THR A 1 222 ? 25.066 -3.663 -22.796 1.00 36.19 222 THR A C 1
ATOM 1732 O O . THR A 1 222 ? 25.203 -4.679 -23.463 1.00 36.19 222 THR A O 1
ATOM 1735 N N . ARG A 1 223 ? 25.454 -3.635 -21.511 1.00 36.91 223 ARG A N 1
ATOM 1736 C CA . ARG A 1 223 ? 26.156 -4.753 -20.843 1.00 36.91 223 ARG A CA 1
ATOM 1737 C C . ARG A 1 223 ? 25.292 -5.613 -19.919 1.00 36.91 223 ARG A C 1
ATOM 1739 O O . ARG A 1 223 ? 25.816 -6.578 -19.359 1.00 36.91 223 ARG A O 1
ATOM 1746 N N . GLN A 1 224 ? 24.021 -5.270 -19.704 1.00 41.34 224 GLN A N 1
ATOM 1747 C CA . GLN A 1 224 ? 23.180 -5.988 -18.737 1.00 41.34 224 GLN A CA 1
ATOM 1748 C C . GLN A 1 224 ? 22.527 -7.252 -19.301 1.00 41.34 224 GLN A C 1
ATOM 1750 O O . GLN A 1 224 ? 22.327 -8.195 -18.541 1.00 41.34 224 GLN A O 1
ATOM 1755 N N . TRP A 1 225 ? 22.267 -7.307 -20.608 1.00 39.56 225 TRP A N 1
ATOM 1756 C CA . TRP A 1 225 ? 21.663 -8.482 -21.248 1.00 39.56 225 TRP A CA 1
ATOM 1757 C C . TRP A 1 225 ? 22.674 -9.490 -21.803 1.00 39.56 225 TRP A C 1
ATOM 1759 O O . TRP A 1 225 ? 22.340 -10.661 -21.950 1.00 39.56 225 TRP A O 1
ATOM 1769 N N . ASP A 1 226 ? 23.917 -9.065 -22.037 1.00 40.59 226 ASP A N 1
ATOM 1770 C CA . ASP A 1 226 ? 24.964 -9.906 -22.638 1.00 40.59 226 ASP A CA 1
ATOM 1771 C C . ASP A 1 226 ? 25.890 -10.572 -21.597 1.00 40.59 226 ASP A C 1
ATOM 1773 O O . ASP A 1 226 ? 26.734 -11.412 -21.897 1.00 40.59 226 ASP A O 1
ATOM 1777 N N . ARG A 1 227 ? 25.734 -10.229 -20.310 1.00 42.22 227 ARG A N 1
ATOM 1778 C CA . ARG A 1 227 ? 26.467 -10.882 -19.218 1.00 42.22 227 ARG A CA 1
ATOM 1779 C C . ARG A 1 227 ? 25.644 -12.024 -18.636 1.00 42.22 227 ARG A C 1
ATOM 1781 O O . ARG A 1 227 ? 24.962 -11.852 -17.628 1.00 42.22 227 ARG A O 1
ATOM 1788 N N . GLN A 1 228 ? 25.829 -13.214 -19.208 1.00 45.31 228 GLN A N 1
ATOM 1789 C CA . GLN A 1 228 ? 25.345 -14.507 -18.693 1.00 45.31 228 GLN A CA 1
ATOM 1790 C C . GLN A 1 228 ? 25.669 -14.775 -17.203 1.00 45.31 228 GLN A C 1
ATOM 1792 O O . GLN A 1 228 ? 25.123 -15.697 -16.610 1.00 45.31 228 GLN A O 1
ATOM 1797 N N . SER A 1 229 ? 26.538 -13.987 -16.561 1.00 41.75 229 SER A N 1
ATOM 1798 C CA . SER A 1 229 ? 27.103 -14.305 -15.247 1.00 41.75 229 SER A CA 1
ATOM 1799 C C . SER A 1 229 ? 26.484 -13.594 -14.037 1.00 41.75 229 SER A C 1
ATOM 1801 O O . SER A 1 229 ? 26.978 -13.799 -12.929 1.00 41.75 229 SER A O 1
ATOM 1803 N N . ARG A 1 230 ? 25.436 -12.762 -14.181 1.00 42.22 230 ARG A N 1
ATOM 1804 C CA . ARG A 1 230 ? 24.927 -11.962 -13.038 1.00 42.22 230 ARG A CA 1
ATOM 1805 C C . ARG A 1 230 ? 23.477 -12.155 -12.600 1.00 42.22 230 ARG A C 1
ATOM 1807 O O . ARG A 1 230 ? 23.113 -11.629 -11.552 1.00 42.22 230 ARG A O 1
ATOM 1814 N N . TYR A 1 231 ? 22.696 -12.971 -13.299 1.00 40.72 231 TYR A N 1
ATOM 1815 C CA . TYR A 1 231 ? 21.380 -13.411 -12.835 1.00 40.72 231 TYR A CA 1
ATOM 1816 C C . TYR A 1 231 ? 21.439 -14.921 -12.586 1.00 40.72 231 TYR A C 1
ATOM 1818 O O . TYR A 1 231 ? 21.379 -15.712 -13.519 1.00 40.72 231 TYR A O 1
ATOM 1826 N N . ARG A 1 232 ? 21.588 -15.341 -11.320 1.00 40.22 232 ARG A N 1
ATOM 1827 C CA . ARG A 1 232 ? 21.526 -16.758 -10.900 1.00 40.22 232 ARG A CA 1
ATOM 1828 C C . ARG A 1 232 ? 20.080 -17.279 -10.873 1.00 40.22 232 ARG A C 1
ATOM 1830 O O . ARG A 1 232 ? 19.640 -17.871 -9.898 1.00 40.22 232 ARG A O 1
ATOM 1837 N N . CYS A 1 233 ? 19.335 -17.056 -11.947 1.00 47.12 233 CYS A N 1
ATOM 1838 C CA . CYS A 1 233 ? 18.248 -17.948 -12.319 1.00 47.12 233 CYS A CA 1
ATOM 1839 C C . CYS A 1 233 ? 18.696 -18.560 -13.644 1.00 47.12 233 CYS A C 1
ATOM 1841 O O . CYS A 1 233 ? 18.846 -17.806 -14.609 1.00 47.12 233 CYS A O 1
ATOM 1843 N N . PRO A 1 234 ? 19.012 -19.866 -13.714 1.00 67.81 234 PRO A N 1
ATOM 1844 C CA . PRO A 1 234 ? 19.335 -20.469 -14.991 1.00 67.81 234 PRO A CA 1
ATOM 1845 C C . PRO A 1 234 ? 18.094 -20.304 -15.862 1.00 67.81 234 PRO A C 1
ATOM 1847 O O . PRO A 1 234 ? 17.075 -20.925 -15.606 1.00 67.81 234 PRO A O 1
ATOM 1850 N N . LEU A 1 235 ? 18.160 -19.447 -16.882 1.00 73.62 235 LEU A N 1
ATOM 1851 C CA . LEU A 1 235 ? 17.060 -19.278 -17.839 1.00 73.62 235 LEU A CA 1
ATOM 1852 C C . LEU A 1 235 ? 16.829 -20.554 -18.660 1.00 73.62 235 LEU A C 1
ATOM 1854 O O . LEU A 1 235 ? 15.856 -20.641 -19.400 1.00 73.62 235 LEU A O 1
ATOM 1858 N N . ARG A 1 236 ? 17.704 -21.556 -18.512 1.00 78.88 236 ARG A N 1
ATOM 1859 C CA . ARG A 1 236 ? 17.698 -22.795 -19.277 1.00 78.88 236 ARG A CA 1
ATOM 1860 C C . ARG A 1 236 ? 16.358 -23.545 -19.243 1.00 78.88 236 ARG A C 1
ATOM 1862 O O . ARG A 1 236 ? 15.869 -23.816 -20.329 1.00 78.88 236 ARG A O 1
ATOM 1869 N N . PRO A 1 237 ? 15.694 -23.776 -18.092 1.00 80.19 237 PRO A N 1
ATOM 1870 C CA . PRO A 1 237 ? 14.395 -24.450 -18.077 1.00 80.19 237 PRO A CA 1
ATOM 1871 C C . PRO A 1 237 ? 13.302 -23.667 -18.817 1.00 80.19 237 PRO A C 1
ATOM 1873 O O . PRO A 1 237 ? 12.422 -24.263 -19.428 1.00 80.19 237 PRO A O 1
ATOM 1876 N N . VAL A 1 238 ? 13.361 -22.329 -18.797 1.00 76.94 238 VAL A N 1
ATOM 1877 C CA . VAL A 1 238 ? 12.413 -21.472 -19.529 1.00 76.94 238 VAL A CA 1
ATOM 1878 C C . VAL A 1 238 ? 12.695 -21.522 -21.029 1.00 76.94 238 VAL A C 1
ATOM 1880 O O . VAL A 1 238 ? 11.763 -21.646 -21.818 1.00 76.94 238 VAL A O 1
ATOM 1883 N N . ILE A 1 239 ? 13.972 -21.468 -21.419 1.00 81.62 239 ILE A N 1
ATOM 1884 C CA . ILE A 1 239 ? 14.405 -21.599 -22.815 1.00 81.62 239 ILE A CA 1
ATOM 1885 C C . ILE A 1 239 ? 13.981 -22.959 -23.373 1.00 81.62 239 ILE A C 1
ATOM 1887 O O . ILE A 1 239 ? 13.347 -23.000 -24.421 1.00 81.62 239 ILE A O 1
ATOM 1891 N N . ASP A 1 240 ? 14.270 -24.051 -22.663 1.00 83.19 240 ASP A N 1
ATOM 1892 C CA . ASP A 1 240 ? 13.928 -25.408 -23.095 1.00 83.19 240 ASP A CA 1
ATOM 1893 C C . ASP A 1 240 ? 12.404 -25.557 -23.252 1.00 83.19 240 ASP A C 1
ATOM 1895 O O . ASP A 1 240 ? 11.926 -26.013 -24.290 1.00 83.19 240 ASP A O 1
ATOM 1899 N N . HIS A 1 241 ? 11.627 -25.056 -22.282 1.00 83.06 241 HIS A N 1
ATOM 1900 C CA . HIS A 1 241 ? 10.166 -25.068 -22.363 1.00 83.06 241 HIS A CA 1
ATOM 1901 C C . HIS A 1 241 ? 9.627 -24.272 -23.562 1.00 83.06 241 HIS A C 1
ATOM 1903 O O . HIS A 1 241 ? 8.721 -24.735 -24.254 1.00 83.06 241 HIS A O 1
ATOM 1909 N N . LEU A 1 242 ? 10.170 -23.079 -23.827 1.00 81.25 242 LEU A N 1
ATOM 1910 C CA . LEU A 1 242 ? 9.780 -22.274 -24.987 1.00 81.25 242 LEU A CA 1
ATOM 1911 C C . LEU A 1 242 ? 10.139 -22.982 -26.297 1.00 81.25 242 LEU A C 1
ATOM 1913 O O . LEU A 1 242 ? 9.292 -23.072 -27.184 1.00 81.25 242 LEU A O 1
ATOM 1917 N N . CYS A 1 243 ? 11.353 -23.527 -26.400 1.00 86.56 243 CYS A N 1
ATOM 1918 C CA . CYS A 1 243 ? 11.823 -24.264 -27.569 1.00 86.56 243 CYS A CA 1
ATOM 1919 C C . CYS A 1 243 ? 10.940 -25.479 -27.882 1.00 86.56 243 CYS A C 1
ATOM 1921 O O . CYS A 1 243 ? 10.579 -25.685 -29.040 1.00 86.56 243 CYS A O 1
ATOM 1923 N N . ASP A 1 244 ? 10.523 -26.249 -26.876 1.00 85.56 244 ASP A N 1
ATOM 1924 C CA . ASP A 1 244 ? 9.633 -27.394 -27.091 1.00 85.56 244 ASP A CA 1
ATOM 1925 C C . ASP A 1 244 ? 8.239 -26.981 -27.571 1.00 85.56 244 ASP A C 1
ATOM 1927 O O . ASP A 1 244 ? 7.632 -27.676 -28.385 1.00 85.56 244 ASP A O 1
ATOM 1931 N N . ARG A 1 245 ? 7.741 -25.821 -27.133 1.00 82.19 245 ARG A N 1
ATOM 1932 C CA . ARG A 1 245 ? 6.428 -25.300 -27.544 1.00 82.19 245 ARG A CA 1
ATOM 1933 C C . ARG A 1 245 ? 6.411 -24.761 -28.972 1.00 82.19 245 ARG A C 1
ATOM 1935 O O . ARG A 1 245 ? 5.363 -24.804 -29.610 1.00 82.19 245 ARG A O 1
ATOM 1942 N N . VAL A 1 246 ? 7.537 -24.240 -29.455 1.00 83.62 246 VAL A N 1
ATOM 1943 C CA . VAL A 1 246 ? 7.640 -23.593 -30.776 1.00 83.62 246 VAL A CA 1
ATOM 1944 C C . VAL A 1 246 ? 8.324 -24.463 -31.831 1.00 83.62 246 VAL A C 1
ATOM 1946 O O . VAL A 1 246 ? 8.441 -24.055 -32.986 1.00 83.62 246 VAL A O 1
ATOM 1949 N N . ARG A 1 247 ? 8.772 -25.668 -31.463 1.00 89.94 247 ARG A N 1
ATOM 1950 C CA . ARG A 1 247 ? 9.466 -26.596 -32.361 1.00 89.94 247 ARG A CA 1
ATOM 1951 C C . ARG A 1 247 ? 8.634 -26.877 -33.617 1.00 89.94 247 ARG A C 1
ATOM 1953 O O . ARG A 1 247 ? 7.499 -27.337 -33.527 1.00 89.94 247 ARG A O 1
ATOM 1960 N N . GLN A 1 248 ? 9.228 -26.618 -34.783 1.00 88.12 248 GLN A N 1
ATOM 1961 C CA . GLN A 1 248 ? 8.627 -26.754 -36.117 1.00 88.12 248 GLN A CA 1
ATOM 1962 C C . GLN A 1 248 ? 7.334 -25.944 -36.333 1.00 88.12 248 GLN A C 1
ATOM 1964 O O . GLN A 1 248 ? 6.590 -26.215 -37.270 1.00 88.12 248 GLN A O 1
ATOM 1969 N N . GLN A 1 249 ? 7.070 -24.932 -35.502 1.00 83.81 249 GLN A N 1
ATOM 1970 C CA . GLN A 1 249 ? 5.922 -24.037 -35.658 1.00 83.81 249 GLN A CA 1
ATOM 1971 C C . GLN A 1 249 ? 6.309 -22.766 -36.419 1.00 83.81 249 GLN A C 1
ATOM 1973 O O . GLN A 1 249 ? 7.465 -22.337 -36.385 1.00 83.81 249 GLN A O 1
ATOM 1978 N N . GLN A 1 250 ? 5.327 -22.144 -37.071 1.00 85.75 250 GLN A N 1
ATOM 1979 C CA . GLN A 1 250 ? 5.412 -20.746 -37.490 1.00 85.75 250 GLN A CA 1
ATOM 1980 C C . GLN A 1 250 ? 5.058 -19.867 -36.285 1.00 85.75 250 GLN A C 1
ATOM 1982 O O . GLN A 1 250 ? 4.018 -20.067 -35.658 1.00 85.75 250 GLN A O 1
ATOM 1987 N N . VAL A 1 251 ? 5.933 -18.934 -35.920 1.00 85.25 251 VAL A N 1
ATOM 1988 C CA . VAL A 1 251 ? 5.843 -18.179 -34.664 1.00 85.25 251 VAL A CA 1
ATOM 1989 C C . VAL A 1 251 ? 5.676 -16.697 -34.956 1.00 85.25 251 VAL A C 1
ATOM 1991 O O . VAL A 1 251 ? 6.468 -16.119 -35.690 1.00 85.25 251 VAL A O 1
ATOM 1994 N N . LEU A 1 252 ? 4.691 -16.068 -34.320 1.00 86.62 252 LEU A N 1
ATOM 1995 C CA . LEU A 1 252 ? 4.638 -14.617 -34.169 1.00 86.62 252 LEU A CA 1
ATOM 1996 C C . LEU A 1 252 ? 5.133 -14.256 -32.765 1.00 86.62 252 LEU A C 1
ATOM 1998 O O . LEU A 1 252 ? 4.491 -14.594 -31.768 1.00 86.62 252 LEU A O 1
ATOM 2002 N N . GLU A 1 253 ? 6.280 -13.591 -32.686 1.00 86.62 253 GLU A N 1
ATOM 2003 C CA . GLU A 1 253 ? 6.870 -13.114 -31.437 1.00 86.62 253 GLU A CA 1
ATOM 2004 C C . GLU A 1 253 ? 6.542 -11.628 -31.250 1.00 86.62 253 GLU A C 1
ATOM 2006 O O . GLU A 1 253 ? 7.138 -10.764 -31.890 1.00 86.62 253 GLU A O 1
ATOM 2011 N N . LEU A 1 254 ? 5.579 -11.335 -30.371 1.00 86.31 254 LEU A N 1
ATOM 2012 C CA . LEU A 1 254 ? 5.187 -9.968 -30.016 1.00 86.31 254 LEU A CA 1
ATOM 2013 C C . LEU A 1 254 ? 6.148 -9.374 -28.983 1.00 86.31 254 LEU A C 1
ATOM 2015 O O . LEU A 1 254 ? 6.509 -10.052 -28.021 1.00 86.31 254 LEU A O 1
ATOM 2019 N N . ALA A 1 255 ? 6.484 -8.091 -29.143 1.00 84.06 255 ALA A N 1
ATOM 2020 C CA . ALA A 1 255 ? 7.449 -7.378 -28.307 1.00 84.06 255 ALA A CA 1
ATOM 2021 C C . ALA A 1 255 ? 8.785 -8.135 -28.212 1.00 84.06 255 ALA A C 1
ATOM 2023 O O . ALA A 1 255 ? 9.285 -8.426 -27.122 1.00 84.06 255 ALA A O 1
ATOM 2024 N N . CYS A 1 256 ? 9.351 -8.482 -29.374 1.00 82.75 256 CYS A N 1
ATOM 2025 C CA . CYS A 1 256 ? 10.563 -9.298 -29.468 1.00 82.75 256 CYS A CA 1
ATOM 2026 C C . CYS A 1 256 ? 11.791 -8.644 -28.816 1.00 82.75 256 CYS A C 1
ATOM 2028 O O . CYS A 1 256 ? 12.817 -9.303 -28.602 1.00 82.75 256 CYS A O 1
ATOM 2030 N N . GLY A 1 257 ? 11.728 -7.344 -28.503 1.00 86.69 257 GLY A N 1
ATOM 2031 C CA . GLY A 1 257 ? 12.862 -6.616 -27.969 1.00 86.69 257 GLY A CA 1
ATOM 2032 C C . GLY A 1 257 ? 14.055 -6.701 -28.933 1.00 86.69 257 GLY A C 1
ATOM 2033 O O . GLY A 1 257 ? 13.871 -6.818 -30.148 1.00 86.69 257 GLY A O 1
ATOM 2034 N N . PRO A 1 258 ? 15.299 -6.718 -28.426 1.00 86.38 258 PRO A N 1
ATOM 2035 C CA . PRO A 1 258 ? 16.480 -6.931 -29.256 1.00 86.38 258 PRO A CA 1
ATOM 2036 C C . PRO A 1 258 ? 16.643 -8.407 -29.671 1.00 86.38 258 PRO A C 1
ATOM 2038 O O . PRO A 1 258 ? 17.765 -8.844 -29.882 1.00 86.38 258 PRO A O 1
ATOM 2041 N N . CYS A 1 259 ? 15.569 -9.206 -29.742 1.0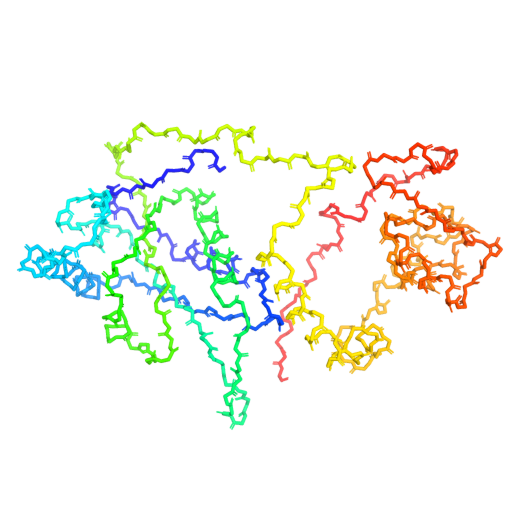0 87.94 259 CYS A N 1
ATOM 2042 C CA . CYS A 1 259 ? 15.582 -10.622 -30.132 1.00 87.94 259 CYS A CA 1
ATOM 2043 C C . CYS A 1 259 ? 16.376 -11.546 -29.187 1.00 87.94 259 CYS A C 1
ATOM 2045 O O . CYS A 1 259 ? 17.112 -12.439 -29.615 1.00 87.94 259 CYS A O 1
ATOM 2047 N N . PHE A 1 260 ? 16.235 -11.350 -27.869 1.00 86.69 260 PHE A N 1
ATOM 2048 C CA . PHE A 1 260 ? 16.875 -12.233 -26.885 1.00 86.69 260 PHE A CA 1
ATOM 2049 C C . PHE A 1 260 ? 16.305 -13.659 -26.906 1.00 86.69 260 PHE A C 1
ATOM 2051 O O . PHE A 1 260 ? 17.069 -14.611 -26.797 1.00 86.69 260 PHE A O 1
ATOM 2058 N N . TRP A 1 261 ? 14.987 -13.836 -27.016 1.00 87.12 261 TRP A N 1
ATOM 2059 C CA . TRP A 1 261 ? 14.385 -15.176 -27.039 1.00 87.12 261 TRP A CA 1
ATOM 2060 C C . TRP A 1 261 ? 14.450 -15.795 -28.431 1.00 87.12 261 TRP A C 1
ATOM 2062 O O . TRP A 1 261 ? 14.757 -16.982 -28.555 1.00 87.12 261 TRP A O 1
ATOM 2072 N N . THR A 1 262 ? 14.285 -14.967 -29.465 1.00 90.75 262 THR A N 1
ATOM 2073 C CA . THR A 1 262 ? 14.421 -15.327 -30.880 1.00 90.75 262 THR A CA 1
ATOM 2074 C C . THR A 1 262 ? 15.719 -16.078 -31.175 1.00 90.75 262 THR A C 1
ATOM 2076 O O . THR A 1 262 ? 15.706 -17.044 -31.933 1.00 90.75 262 THR A O 1
ATOM 2079 N N . GLN A 1 263 ? 16.844 -15.706 -30.549 1.00 90.25 263 GLN A N 1
ATOM 2080 C CA . GLN A 1 263 ? 18.133 -16.386 -30.770 1.00 90.25 263 GLN A CA 1
ATOM 2081 C C . GLN A 1 263 ? 18.130 -17.866 -30.343 1.00 90.25 263 GLN A C 1
ATOM 2083 O O . GLN A 1 263 ? 18.917 -18.658 -30.856 1.00 90.25 263 GLN A O 1
ATOM 2088 N N . PHE A 1 264 ? 17.234 -18.251 -29.431 1.00 90.75 264 PHE A N 1
ATOM 2089 C CA . PHE A 1 264 ? 17.058 -19.639 -29.007 1.00 90.75 264 PHE A CA 1
ATOM 2090 C C . PHE A 1 264 ? 15.937 -20.323 -29.792 1.00 90.75 264 PHE A C 1
ATOM 2092 O O . PHE A 1 264 ? 16.123 -21.417 -30.318 1.00 90.75 264 PHE A O 1
ATOM 2099 N N . THR A 1 265 ? 14.779 -19.673 -29.916 1.00 90.38 265 THR A N 1
ATOM 2100 C CA . THR A 1 265 ? 13.597 -20.272 -30.550 1.00 90.38 265 THR A CA 1
ATOM 2101 C C . THR A 1 265 ? 13.759 -20.440 -32.059 1.00 90.38 265 THR A C 1
ATOM 2103 O O . THR A 1 265 ? 13.255 -21.415 -32.616 1.00 90.38 265 THR A O 1
ATOM 2106 N N . SER A 1 266 ? 14.522 -19.566 -32.726 1.00 93.12 266 SER A N 1
ATOM 2107 C CA . SER A 1 266 ? 14.802 -19.661 -34.170 1.00 93.12 266 SER A CA 1
ATOM 2108 C C . SER A 1 266 ? 15.597 -20.908 -34.565 1.00 93.12 266 SER A C 1
ATOM 2110 O O . SER A 1 266 ? 15.566 -21.308 -35.728 1.00 93.12 266 SER A O 1
ATOM 2112 N N . GLN A 1 267 ? 16.260 -21.564 -33.606 1.00 92.25 267 GLN A N 1
ATOM 2113 C CA . GLN A 1 267 ? 16.969 -22.822 -33.847 1.00 92.25 267 GLN A CA 1
ATOM 2114 C C . GLN A 1 267 ? 16.009 -23.992 -34.090 1.00 92.25 267 GLN A C 1
ATOM 2116 O O . GLN A 1 267 ? 16.358 -24.944 -34.787 1.00 92.25 267 GLN A O 1
ATOM 2121 N N . VAL A 1 268 ? 14.805 -23.936 -33.513 1.00 92.88 268 VAL A N 1
ATOM 2122 C CA . VAL A 1 268 ? 13.848 -25.053 -33.512 1.00 92.88 268 VAL A CA 1
ATOM 2123 C C . VAL A 1 268 ? 12.536 -24.735 -34.224 1.00 92.88 268 VAL A C 1
ATOM 2125 O O . VAL A 1 268 ? 11.867 -25.668 -34.671 1.00 92.88 268 VAL A O 1
ATOM 2128 N N . ALA A 1 269 ? 12.159 -23.460 -34.336 1.00 91.38 269 ALA A N 1
ATOM 2129 C CA . ALA A 1 269 ? 10.971 -23.013 -35.056 1.00 91.38 269 ALA A CA 1
ATOM 2130 C C . ALA A 1 269 ? 11.109 -23.210 -36.576 1.00 91.38 269 ALA A C 1
ATOM 2132 O O . ALA A 1 269 ? 12.213 -23.245 -37.125 1.00 91.38 269 ALA A O 1
ATOM 2133 N N . HIS A 1 270 ? 9.972 -23.333 -37.263 1.00 88.31 270 HIS A N 1
ATOM 2134 C CA . HIS A 1 270 ? 9.932 -23.385 -38.725 1.00 88.31 270 HIS A CA 1
ATOM 2135 C C . HIS A 1 270 ? 10.201 -21.999 -39.328 1.00 88.31 270 HIS A C 1
ATOM 2137 O O . HIS A 1 270 ? 11.079 -21.854 -40.177 1.00 88.31 270 HIS A O 1
ATOM 2143 N N . SER A 1 271 ? 9.494 -20.978 -38.838 1.00 90.69 271 SER A N 1
ATOM 2144 C CA . SER A 1 271 ? 9.727 -19.565 -39.153 1.00 90.69 271 SER A CA 1
ATOM 2145 C C . SER A 1 271 ? 9.297 -18.678 -37.984 1.00 90.69 271 SER A C 1
ATOM 2147 O O . SER A 1 271 ? 8.461 -19.083 -37.174 1.00 90.69 271 SER A O 1
ATOM 2149 N N . ILE A 1 272 ? 9.877 -17.481 -37.874 1.00 91.94 272 ILE A N 1
ATOM 2150 C CA . ILE A 1 272 ? 9.536 -16.499 -36.842 1.00 91.94 272 ILE A CA 1
ATOM 2151 C C . ILE A 1 272 ? 9.328 -15.125 -37.47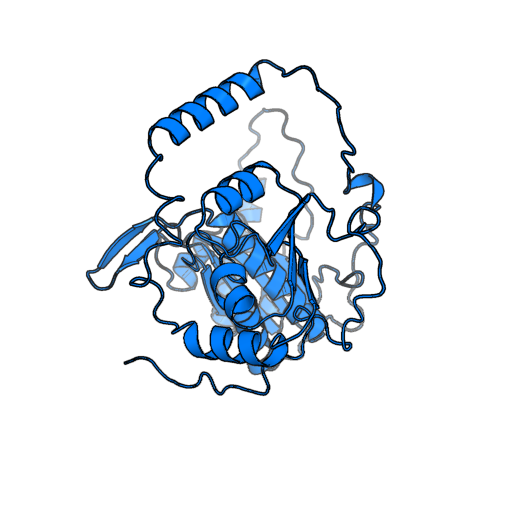4 1.00 91.94 272 ILE A C 1
ATOM 2153 O O . ILE A 1 272 ? 10.240 -14.561 -38.073 1.00 91.94 272 ILE A O 1
ATOM 2157 N N . VAL A 1 273 ? 8.150 -14.549 -37.268 1.00 91.69 273 VAL A N 1
ATOM 2158 C CA . VAL A 1 273 ? 7.916 -13.117 -37.429 1.00 91.69 273 VAL A CA 1
ATOM 2159 C C . VAL A 1 273 ? 8.078 -12.480 -36.056 1.00 91.69 273 VAL A C 1
ATOM 2161 O O . VAL A 1 273 ? 7.236 -12.656 -35.183 1.00 91.69 273 VAL A O 1
ATOM 2164 N N . ALA A 1 274 ? 9.190 -11.789 -35.838 1.00 89.94 274 ALA A N 1
ATOM 2165 C CA . ALA A 1 274 ? 9.479 -11.100 -34.590 1.00 89.94 274 ALA A CA 1
ATOM 2166 C C . ALA A 1 274 ? 9.128 -9.621 -34.747 1.00 89.94 274 ALA A C 1
ATOM 2168 O O . ALA A 1 274 ? 9.622 -8.954 -35.657 1.00 89.94 274 ALA A O 1
ATOM 2169 N N . CYS A 1 275 ? 8.243 -9.109 -33.896 1.00 86.56 275 CYS A N 1
ATOM 2170 C CA . CYS A 1 275 ? 7.789 -7.736 -34.004 1.00 86.56 275 CYS A CA 1
ATOM 2171 C C . CYS A 1 275 ? 7.920 -6.941 -32.716 1.00 86.56 275 CYS A C 1
ATOM 2173 O O . CYS A 1 275 ? 7.691 -7.435 -31.612 1.00 86.56 275 CYS A O 1
ATOM 2175 N N . ASP A 1 276 ? 8.241 -5.666 -32.882 1.00 85.94 276 ASP A N 1
ATOM 2176 C CA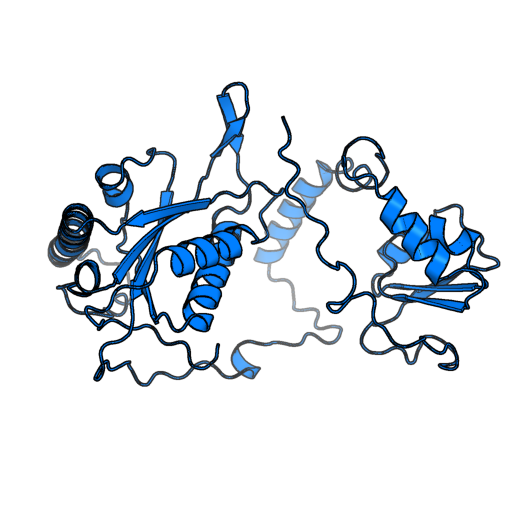 . ASP A 1 276 ? 8.310 -4.691 -31.804 1.00 85.94 276 ASP A CA 1
ATOM 2177 C C . ASP A 1 276 ? 7.795 -3.348 -32.319 1.00 85.94 276 ASP A C 1
ATOM 2179 O O . ASP A 1 276 ? 7.916 -3.034 -33.505 1.00 85.94 276 ASP A O 1
ATOM 2183 N N . PHE A 1 277 ? 7.226 -2.539 -31.435 1.00 80.56 277 PHE A N 1
ATOM 2184 C CA . PHE A 1 277 ? 6.780 -1.201 -31.805 1.00 80.56 277 PHE A CA 1
ATOM 2185 C C . PHE A 1 277 ? 7.977 -0.261 -32.027 1.00 80.56 277 PHE A C 1
ATOM 2187 O O . PHE A 1 277 ? 7.915 0.662 -32.843 1.00 80.56 277 PHE A O 1
ATOM 2194 N N . ASN A 1 278 ? 9.084 -0.490 -31.308 1.00 78.75 278 ASN A N 1
ATOM 2195 C CA . ASN A 1 278 ? 10.237 0.397 -31.298 1.00 78.75 278 ASN A CA 1
ATOM 2196 C C . ASN A 1 278 ? 11.259 0.044 -32.393 1.00 78.75 278 ASN A C 1
ATOM 2198 O O . ASN A 1 278 ? 12.017 -0.922 -32.290 1.00 78.75 278 ASN A O 1
ATOM 2202 N N . ILE A 1 279 ? 11.369 0.912 -33.403 1.00 83.56 279 ILE A N 1
ATOM 2203 C CA . ILE A 1 279 ? 12.331 0.775 -34.510 1.00 83.56 279 ILE A CA 1
ATOM 2204 C C . ILE A 1 279 ? 13.780 0.694 -34.011 1.00 83.56 279 ILE A C 1
ATOM 2206 O O . ILE A 1 279 ? 14.566 -0.084 -34.548 1.00 83.56 279 ILE A O 1
ATOM 2210 N N . SER A 1 280 ? 14.151 1.460 -32.978 1.00 79.62 280 SER A N 1
ATOM 2211 C CA . SER A 1 280 ? 15.525 1.441 -32.443 1.00 79.62 280 SER A CA 1
ATOM 2212 C C . SER A 1 280 ? 15.888 0.094 -31.809 1.00 79.62 280 SER A C 1
ATOM 2214 O O . SER A 1 280 ? 17.040 -0.332 -31.854 1.00 79.62 280 SER A O 1
ATOM 2216 N N . THR A 1 281 ? 14.894 -0.611 -31.273 1.00 75.50 281 THR A N 1
ATOM 2217 C CA . THR A 1 281 ? 15.044 -1.955 -30.724 1.00 75.50 281 THR A CA 1
ATOM 2218 C C . THR A 1 281 ? 15.169 -2.993 -31.840 1.00 75.50 281 THR A C 1
ATOM 2220 O O . THR A 1 281 ? 16.041 -3.858 -31.774 1.00 75.50 281 THR A O 1
ATOM 2223 N N . LEU A 1 282 ? 14.388 -2.854 -32.917 1.00 82.38 282 LEU A N 1
ATOM 2224 C CA . LEU A 1 282 ? 14.537 -3.686 -34.115 1.00 82.38 282 LEU A CA 1
ATOM 2225 C C . LEU A 1 282 ? 15.884 -3.463 -34.820 1.00 82.38 282 LEU A C 1
ATOM 2227 O O . LEU A 1 282 ? 16.446 -4.406 -35.367 1.00 82.38 282 LEU A O 1
ATOM 2231 N N . ALA A 1 283 ? 16.434 -2.246 -34.794 1.00 82.69 283 ALA A N 1
ATOM 2232 C CA . ALA A 1 283 ? 17.774 -1.972 -35.314 1.00 82.69 283 ALA A CA 1
ATOM 2233 C C . ALA A 1 283 ? 18.848 -2.769 -34.553 1.00 82.69 283 ALA A C 1
ATOM 2235 O O . ALA A 1 283 ? 19.665 -3.426 -35.186 1.00 82.69 283 ALA A O 1
ATOM 2236 N N . GLN A 1 284 ? 18.771 -2.818 -33.218 1.00 83.12 284 GLN A N 1
ATOM 2237 C CA . GLN A 1 284 ? 19.658 -3.660 -32.402 1.00 83.12 284 GLN A CA 1
ATOM 2238 C C . GLN A 1 284 ? 19.459 -5.155 -32.682 1.00 83.12 284 GLN A C 1
ATOM 2240 O O . GLN A 1 284 ? 20.418 -5.919 -32.699 1.00 83.12 284 GLN A O 1
ATOM 2245 N N . ALA A 1 285 ? 18.218 -5.591 -32.922 1.00 83.44 285 ALA A N 1
ATOM 2246 C CA . ALA A 1 285 ? 17.945 -6.976 -33.292 1.00 83.44 285 ALA A CA 1
ATOM 2247 C C . ALA A 1 285 ? 18.609 -7.368 -34.625 1.00 83.44 285 ALA A C 1
ATOM 2249 O O . ALA A 1 285 ? 19.092 -8.490 -34.746 1.00 83.44 285 ALA A O 1
ATOM 2250 N N . ARG A 1 286 ? 18.681 -6.451 -35.603 1.00 89.94 286 ARG A N 1
ATOM 2251 C CA . ARG A 1 286 ? 19.349 -6.684 -36.901 1.00 89.94 286 ARG A CA 1
ATOM 2252 C C . ARG A 1 286 ? 20.859 -6.878 -36.785 1.00 89.94 286 ARG A C 1
ATOM 2254 O O . ARG A 1 286 ? 21.447 -7.492 -37.665 1.00 89.94 286 ARG A O 1
ATOM 2261 N N . GLU A 1 287 ? 21.477 -6.371 -35.722 1.00 89.62 287 GLU A N 1
ATOM 2262 C CA . GLU A 1 287 ? 22.911 -6.544 -35.462 1.00 89.62 287 GLU A CA 1
ATOM 2263 C C . GLU A 1 287 ? 23.250 -7.948 -34.926 1.00 89.62 287 GLU A C 1
ATOM 2265 O O . GLU A 1 287 ? 24.425 -8.300 -34.824 1.00 89.62 287 GLU A O 1
ATOM 2270 N N . LYS A 1 288 ? 22.245 -8.767 -34.578 1.00 85.44 288 LYS A N 1
ATOM 2271 C CA . LYS A 1 288 ? 22.455 -10.143 -34.113 1.00 85.44 288 LYS A CA 1
ATOM 2272 C C . LYS A 1 288 ? 22.661 -11.123 -35.265 1.00 85.44 288 LYS A C 1
ATOM 2274 O O . LYS A 1 288 ? 22.045 -11.022 -36.325 1.00 85.44 288 LYS A O 1
ATOM 2279 N N . ASP A 1 289 ? 23.460 -12.145 -34.981 1.00 91.62 289 ASP A N 1
ATOM 2280 C CA . ASP A 1 289 ? 23.616 -13.319 -35.833 1.00 91.62 289 ASP A CA 1
ATOM 2281 C C . ASP A 1 289 ? 22.415 -14.263 -35.647 1.00 91.62 289 ASP A C 1
ATOM 2283 O O . ASP A 1 289 ? 22.375 -15.094 -34.737 1.00 91.62 289 ASP A O 1
ATOM 2287 N N . LEU A 1 290 ? 21.373 -14.048 -36.453 1.00 92.38 290 LEU A N 1
ATOM 2288 C CA . LEU A 1 290 ? 20.143 -14.839 -36.470 1.00 92.38 290 LEU A CA 1
ATOM 2289 C C . LEU A 1 290 ? 19.956 -15.489 -37.848 1.00 92.38 290 LEU A C 1
ATOM 2291 O O . LEU A 1 290 ? 20.400 -14.936 -38.856 1.00 92.38 290 LEU A O 1
ATOM 2295 N N . PRO A 1 291 ? 19.251 -16.632 -37.938 1.00 92.19 291 PRO A N 1
ATOM 2296 C CA . PRO A 1 291 ? 18.932 -17.254 -39.218 1.00 92.19 291 PRO A CA 1
ATOM 2297 C C . PRO A 1 291 ? 17.852 -16.439 -39.950 1.00 92.19 291 PRO A C 1
ATOM 2299 O O . PRO A 1 291 ? 16.666 -16.770 -39.925 1.00 92.19 291 PRO A O 1
ATOM 2302 N N . TRP A 1 292 ? 18.259 -15.353 -40.612 1.00 93.12 292 TRP A N 1
ATOM 2303 C CA . TRP A 1 292 ? 17.377 -14.398 -41.304 1.00 93.12 292 TRP A CA 1
ATOM 2304 C C . TRP A 1 292 ? 16.598 -14.997 -42.481 1.00 93.12 292 TRP A C 1
ATOM 2306 O O . TRP A 1 292 ? 15.622 -14.421 -42.945 1.00 93.12 292 TRP A O 1
ATOM 2316 N N . ASN A 1 293 ? 16.973 -16.191 -42.939 1.00 90.38 293 ASN A N 1
ATOM 2317 C CA . ASN A 1 293 ? 16.170 -16.974 -43.877 1.00 90.38 293 ASN A CA 1
ATOM 2318 C C . ASN A 1 293 ? 14.891 -17.558 -43.245 1.00 90.38 293 ASN A C 1
ATOM 2320 O O . ASN A 1 293 ? 13.999 -17.988 -43.971 1.00 90.38 293 ASN A O 1
ATOM 2324 N N . LYS A 1 294 ? 14.809 -17.604 -41.910 1.00 90.56 294 LYS A N 1
ATOM 2325 C CA . LYS A 1 294 ? 13.652 -18.087 -41.139 1.00 90.56 294 LYS A CA 1
ATOM 2326 C C . LYS A 1 294 ? 13.055 -17.023 -40.222 1.00 90.56 294 LYS A C 1
ATOM 2328 O O . LYS A 1 294 ? 11.911 -17.174 -39.802 1.00 90.56 294 LYS A O 1
ATOM 2333 N N . VAL A 1 295 ? 13.820 -15.986 -39.885 1.00 93.19 295 VAL A N 1
ATOM 2334 C CA . VAL A 1 295 ? 13.405 -14.893 -39.001 1.00 93.19 295 VAL A CA 1
ATOM 2335 C C . VAL A 1 295 ? 13.179 -13.629 -39.820 1.00 93.19 295 VAL A C 1
ATOM 2337 O O . VAL A 1 295 ? 14.062 -13.196 -40.550 1.00 93.19 295 VAL A O 1
ATOM 2340 N N . SER A 1 296 ? 12.025 -12.995 -39.650 1.00 93.31 296 SER A N 1
ATOM 2341 C CA . SER A 1 296 ? 11.724 -11.679 -40.218 1.00 93.31 296 SER A CA 1
ATOM 2342 C C . SER A 1 296 ? 11.352 -10.699 -39.114 1.00 93.31 296 SER A C 1
ATOM 2344 O O . SER A 1 296 ? 10.588 -11.056 -38.217 1.00 93.31 296 SER A O 1
ATOM 2346 N N . LEU A 1 297 ? 11.853 -9.465 -39.199 1.00 90.44 297 LEU A N 1
ATOM 2347 C CA . LEU A 1 297 ? 11.495 -8.393 -38.272 1.00 90.44 297 LEU A CA 1
ATOM 2348 C C . LEU A 1 297 ? 10.389 -7.518 -38.846 1.00 90.44 297 LEU A C 1
ATOM 2350 O O . LEU A 1 297 ? 10.484 -7.067 -39.988 1.00 90.44 297 LEU A O 1
ATOM 2354 N N . CYS A 1 298 ? 9.386 -7.222 -38.030 1.00 86.94 298 CYS A N 1
ATOM 2355 C CA . CYS A 1 298 ? 8.278 -6.348 -38.394 1.00 86.94 298 CYS A CA 1
ATOM 2356 C C . CYS A 1 298 ? 8.080 -5.273 -37.321 1.00 86.94 298 CYS A C 1
ATOM 2358 O O . CYS A 1 298 ? 8.121 -5.564 -36.129 1.00 86.94 298 CYS A O 1
ATOM 2360 N N . GLN A 1 299 ? 7.851 -4.024 -37.725 1.00 87.69 299 GLN A N 1
ATOM 2361 C CA . GLN A 1 299 ? 7.340 -3.035 -36.784 1.00 87.69 299 GLN A CA 1
ATOM 2362 C C . GLN A 1 299 ? 5.828 -3.215 -36.676 1.00 87.69 299 GLN A C 1
ATOM 2364 O O . GLN A 1 299 ? 5.119 -3.035 -37.665 1.00 87.69 299 GLN A O 1
ATOM 2369 N N . ALA A 1 300 ? 5.336 -3.565 -35.490 1.00 80.00 300 ALA A N 1
ATOM 2370 C CA . ALA A 1 300 ? 3.911 -3.779 -35.276 1.00 80.00 300 ALA A CA 1
ATOM 2371 C C . ALA A 1 300 ? 3.465 -3.279 -33.906 1.00 80.00 300 ALA A C 1
ATOM 2373 O O . ALA A 1 300 ? 4.210 -3.343 -32.924 1.00 80.00 300 ALA A O 1
ATOM 2374 N N . ASP A 1 301 ? 2.223 -2.805 -33.853 1.00 76.62 301 ASP A N 1
ATOM 2375 C CA . ASP A 1 301 ? 1.534 -2.551 -32.600 1.00 76.62 301 ASP A CA 1
ATOM 2376 C C . ASP A 1 301 ? 0.993 -3.884 -32.064 1.00 76.62 301 ASP A C 1
ATOM 2378 O O . ASP A 1 301 ? 0.263 -4.596 -32.753 1.00 76.62 301 ASP A O 1
ATOM 2382 N N . ALA A 1 302 ? 1.327 -4.226 -30.819 1.00 74.12 302 ALA A N 1
ATOM 2383 C CA . ALA A 1 302 ? 0.808 -5.424 -30.162 1.00 74.12 302 ALA A CA 1
ATOM 2384 C C . ALA A 1 302 ? -0.731 -5.414 -30.025 1.00 74.12 302 ALA A C 1
ATOM 2386 O O . ALA A 1 302 ? -1.327 -6.471 -29.811 1.00 74.12 302 ALA A O 1
ATOM 2387 N N . TYR A 1 303 ? -1.367 -4.242 -30.147 1.00 69.62 303 TYR A N 1
ATOM 2388 C CA . TYR A 1 303 ? -2.817 -4.057 -30.119 1.00 69.62 303 TYR A CA 1
ATOM 2389 C C . TYR A 1 303 ? -3.460 -3.948 -31.515 1.00 69.62 303 TYR A C 1
ATOM 2391 O O . TYR A 1 303 ? -4.684 -4.050 -31.609 1.00 69.62 303 TYR A O 1
ATOM 2399 N N . ASP A 1 304 ? -2.675 -3.790 -32.591 1.00 72.25 304 ASP A N 1
ATOM 2400 C CA . ASP A 1 304 ? -3.161 -3.770 -33.981 1.00 72.25 304 ASP A CA 1
ATOM 2401 C C . ASP A 1 304 ? -2.180 -4.482 -34.935 1.00 72.25 304 ASP A C 1
ATOM 2403 O O . ASP A 1 304 ? -1.214 -3.907 -35.441 1.00 72.25 304 ASP A O 1
ATOM 2407 N N . LEU A 1 305 ? -2.451 -5.765 -35.197 1.00 71.62 305 LEU A N 1
ATOM 2408 C CA . LEU A 1 305 ? -1.579 -6.658 -35.970 1.00 71.62 305 LEU A CA 1
ATOM 2409 C C . LEU A 1 305 ? -1.888 -6.687 -37.474 1.00 71.62 305 LEU A C 1
ATOM 2411 O O . LEU A 1 305 ? -1.385 -7.559 -38.173 1.00 71.62 305 LEU A O 1
ATOM 2415 N N . LYS A 1 306 ? -2.682 -5.747 -38.005 1.00 66.31 306 LYS A N 1
ATOM 2416 C CA . LYS A 1 306 ? -3.049 -5.714 -39.440 1.00 66.31 306 LYS A CA 1
ATOM 2417 C C . LYS A 1 306 ? -1.849 -5.675 -40.392 1.00 66.31 306 LYS A C 1
ATOM 2419 O O . LYS A 1 306 ? -1.968 -6.100 -41.535 1.00 66.31 306 LYS A O 1
ATOM 2424 N N . ASN A 1 307 ? -0.709 -5.173 -39.917 1.00 64.06 307 ASN A N 1
ATOM 2425 C CA . ASN A 1 307 ? 0.528 -5.046 -40.690 1.00 64.06 307 ASN A CA 1
ATOM 2426 C C . ASN A 1 307 ? 1.448 -6.278 -40.579 1.00 64.06 307 ASN A C 1
ATOM 2428 O O . ASN A 1 307 ? 2.499 -6.321 -41.217 1.00 64.06 307 ASN A O 1
ATOM 2432 N N . VAL A 1 308 ? 1.066 -7.278 -39.781 1.00 65.56 308 VAL A N 1
ATOM 2433 C CA . VAL A 1 308 ? 1.745 -8.570 -39.673 1.00 65.56 308 VAL A CA 1
ATOM 2434 C C . VAL A 1 308 ? 0.984 -9.538 -40.585 1.00 65.56 308 VAL A C 1
ATOM 2436 O O . VAL A 1 308 ? -0.187 -9.804 -40.338 1.00 65.56 308 VAL A O 1
ATOM 2439 N N . GLY A 1 309 ? 1.604 -9.978 -41.687 1.00 56.59 309 GLY A N 1
ATOM 2440 C CA . GLY A 1 309 ? 0.956 -10.752 -42.764 1.00 56.59 309 GLY A CA 1
ATOM 2441 C C . GLY A 1 309 ? 0.178 -12.010 -42.329 1.00 56.59 309 GLY A C 1
ATOM 2442 O O . GLY A 1 309 ? 0.315 -12.466 -41.201 1.00 56.59 309 GLY A O 1
ATOM 2443 N N . ASP A 1 310 ? -0.638 -12.529 -43.263 1.00 46.78 310 ASP A N 1
ATOM 2444 C CA . ASP A 1 310 ? -1.678 -13.580 -43.151 1.00 46.78 310 ASP A CA 1
ATOM 2445 C C . ASP A 1 310 ? -1.951 -14.168 -41.734 1.00 46.78 310 ASP A C 1
ATOM 2447 O O . ASP A 1 310 ? -1.150 -14.950 -41.212 1.00 46.78 310 ASP A O 1
ATOM 2451 N N . PRO A 1 311 ? -3.127 -13.890 -41.128 1.00 41.97 311 PRO A N 1
ATOM 2452 C CA . PRO A 1 311 ? -3.528 -14.367 -39.797 1.00 41.97 311 PRO A CA 1
ATOM 2453 C C . PRO A 1 311 ? -3.752 -15.890 -39.684 1.00 41.97 311 PRO A C 1
ATOM 2455 O O . PRO A 1 311 ? -4.230 -16.371 -38.653 1.00 41.97 311 PRO A O 1
ATOM 2458 N N . SER A 1 312 ? -3.414 -16.674 -40.712 1.00 40.88 312 SER A N 1
ATOM 2459 C CA . SER A 1 312 ? -3.476 -18.139 -40.705 1.00 40.88 312 SER A CA 1
ATOM 2460 C C . SER A 1 312 ? -2.443 -18.818 -39.787 1.00 40.88 312 SER A C 1
ATOM 2462 O O . SER A 1 312 ? -2.547 -20.028 -39.555 1.00 40.88 312 SER A O 1
ATOM 2464 N N . VAL A 1 313 ? -1.532 -18.059 -39.158 1.00 41.41 313 VAL A N 1
ATOM 2465 C CA . VAL A 1 313 ? -0.706 -18.518 -38.024 1.00 41.41 313 VAL A CA 1
ATOM 2466 C C . VAL A 1 313 ? -1.609 -18.764 -36.808 1.00 41.41 313 VAL A C 1
ATOM 2468 O O . VAL A 1 313 ? -1.774 -17.935 -35.911 1.00 41.41 313 VAL A O 1
ATOM 2471 N N . ARG A 1 314 ? -2.254 -19.936 -36.797 1.00 33.84 314 ARG A N 1
ATOM 2472 C CA . ARG A 1 314 ? -3.109 -20.404 -35.706 1.00 33.84 314 ARG A CA 1
ATOM 2473 C C . ARG A 1 314 ? -2.280 -20.551 -34.439 1.00 33.84 314 ARG A C 1
ATOM 2475 O O . ARG A 1 314 ? -1.578 -21.537 -34.229 1.00 33.84 314 ARG A O 1
ATOM 2482 N N . TYR A 1 315 ? -2.450 -19.585 -33.550 1.00 37.97 315 TYR A N 1
ATOM 2483 C CA . TYR A 1 315 ? -2.112 -19.706 -32.145 1.00 37.97 315 TYR A CA 1
ATOM 2484 C C . TYR A 1 315 ? -2.913 -20.885 -31.568 1.00 37.97 315 TYR A C 1
ATOM 2486 O O . TYR A 1 315 ? -4.129 -20.799 -31.388 1.00 37.97 315 TYR A O 1
ATOM 2494 N N . GLY A 1 316 ? -2.246 -22.007 -31.289 1.00 33.91 316 GLY A N 1
ATOM 2495 C CA . GLY A 1 316 ? -2.787 -23.043 -30.413 1.00 33.91 316 GLY A CA 1
ATOM 2496 C C . GLY A 1 316 ? -3.069 -22.403 -29.057 1.00 33.91 316 GLY A C 1
ATOM 2497 O O . GLY A 1 316 ? -2.148 -22.183 -28.272 1.00 33.91 316 GLY A O 1
ATOM 2498 N N . GLY A 1 317 ? -4.331 -22.024 -28.845 1.00 29.72 317 GLY A N 1
ATOM 2499 C CA . GLY A 1 317 ? -4.785 -21.080 -27.831 1.00 29.72 317 GLY A CA 1
ATOM 2500 C C . GLY A 1 317 ? -4.114 -21.234 -26.470 1.00 29.72 317 GLY A C 1
ATOM 2501 O O . GLY A 1 317 ? -4.464 -22.122 -25.699 1.00 29.72 317 GLY A O 1
ATOM 2502 N N . ARG A 1 318 ? -3.171 -20.331 -26.179 1.00 28.41 318 ARG A N 1
ATOM 2503 C CA . ARG A 1 318 ? -2.764 -19.879 -24.840 1.00 28.41 318 ARG A CA 1
ATOM 2504 C C . ARG A 1 318 ? -1.727 -18.775 -24.995 1.00 28.41 318 ARG A C 1
ATOM 2506 O O . ARG A 1 318 ? -0.568 -19.058 -25.275 1.00 28.41 318 ARG A O 1
ATOM 2513 N N . LEU A 1 319 ? -2.159 -17.530 -24.793 1.00 31.45 319 LEU A N 1
ATOM 2514 C CA . LEU A 1 319 ? -1.275 -16.395 -24.526 1.00 31.45 319 LEU A CA 1
ATOM 2515 C C . LEU A 1 319 ? -0.255 -16.803 -23.454 1.00 31.45 319 LEU A C 1
ATOM 2517 O O . LEU A 1 319 ? -0.619 -17.032 -22.297 1.00 31.45 319 LEU A O 1
ATOM 2521 N N . VAL A 1 320 ? 1.024 -16.862 -23.817 1.00 36.94 320 VAL A N 1
ATOM 2522 C CA . VAL A 1 320 ? 2.110 -16.845 -22.833 1.00 36.94 320 VAL A CA 1
ATOM 2523 C C . VAL A 1 320 ? 2.200 -15.408 -22.324 1.00 36.94 320 VAL A C 1
ATOM 2525 O O . VAL A 1 320 ? 2.924 -14.573 -22.843 1.00 36.94 320 VAL A O 1
ATOM 2528 N N . GLY A 1 321 ? 1.337 -15.102 -21.359 1.00 32.38 321 GLY A N 1
ATOM 2529 C CA . GLY A 1 321 ? 1.168 -13.761 -20.801 1.00 32.38 321 GLY A CA 1
ATOM 2530 C C . GLY A 1 321 ? 0.025 -13.658 -19.794 1.00 32.38 321 GLY A C 1
ATOM 2531 O O . GLY A 1 321 ? 0.021 -12.758 -18.959 1.00 32.38 321 GLY A O 1
ATOM 2532 N N . SER A 1 322 ? -0.912 -14.613 -19.782 1.00 30.73 322 SER A N 1
ATOM 2533 C CA . SER A 1 322 ? -1.989 -14.653 -18.794 1.00 30.73 322 SER A CA 1
ATOM 2534 C C . SER A 1 322 ? -2.047 -16.003 -18.063 1.00 30.73 322 SER A C 1
ATOM 2536 O O . SER A 1 322 ? -2.523 -17.021 -18.551 1.00 30.73 322 SER A O 1
ATOM 2538 N N . ARG A 1 323 ? -1.567 -15.982 -16.814 1.00 29.06 323 ARG A N 1
ATOM 2539 C CA . ARG A 1 323 ? -2.021 -16.825 -15.689 1.00 29.06 323 ARG A CA 1
ATOM 2540 C C . ARG A 1 323 ? -1.796 -18.353 -15.706 1.00 29.06 323 ARG A C 1
ATOM 2542 O O . ARG A 1 323 ? -2.197 -18.976 -14.730 1.00 29.06 323 ARG A O 1
ATOM 2549 N N . ALA A 1 324 ? -1.139 -18.965 -16.697 1.00 31.05 324 ALA A N 1
ATOM 2550 C CA . ALA A 1 324 ? -1.072 -20.439 -16.794 1.00 31.05 324 ALA A CA 1
ATOM 2551 C C . ALA A 1 324 ? 0.333 -21.092 -16.847 1.00 31.05 324 ALA A C 1
ATOM 2553 O O . ALA A 1 324 ? 0.428 -22.243 -17.266 1.00 31.05 324 ALA A O 1
ATOM 2554 N N . LEU A 1 325 ? 1.415 -20.414 -16.434 1.00 32.31 325 LEU A N 1
ATOM 2555 C CA . LEU A 1 325 ? 2.793 -20.939 -16.580 1.00 32.31 325 LEU A CA 1
ATOM 2556 C C . LEU A 1 325 ? 3.516 -21.379 -15.299 1.00 32.31 325 LEU A C 1
ATOM 2558 O O . LEU A 1 325 ? 4.655 -21.821 -15.377 1.00 32.31 325 LEU A O 1
ATOM 2562 N N . PHE A 1 326 ? 2.869 -21.338 -14.136 1.00 30.88 326 PHE A N 1
ATOM 2563 C CA . PHE A 1 326 ? 3.449 -21.895 -12.911 1.00 30.88 326 PHE A CA 1
ATOM 2564 C C . PHE A 1 326 ? 2.393 -22.710 -12.156 1.00 30.88 326 PHE A C 1
ATOM 2566 O O . PHE A 1 326 ? 1.684 -22.147 -11.320 1.00 30.88 326 PHE A O 1
ATOM 2573 N N . PRO A 1 327 ? 2.240 -24.022 -12.412 1.00 30.56 327 PRO A N 1
ATOM 2574 C CA . PRO A 1 327 ? 1.689 -24.889 -11.383 1.00 30.56 327 PRO A CA 1
ATOM 2575 C C . PRO A 1 327 ? 2.719 -24.901 -10.252 1.00 30.56 327 PRO A C 1
ATOM 2577 O O . PRO A 1 327 ? 3.816 -25.398 -10.461 1.00 30.56 327 PRO A O 1
ATOM 2580 N N . HIS A 1 328 ? 2.400 -24.248 -9.128 1.00 33.97 328 HIS A N 1
ATOM 2581 C CA . HIS A 1 328 ? 3.124 -24.278 -7.849 1.00 33.97 328 HIS A CA 1
ATOM 2582 C C . HIS A 1 328 ? 4.547 -24.862 -7.919 1.00 33.97 328 HIS A C 1
ATOM 2584 O O . HIS A 1 328 ? 4.798 -25.965 -7.441 1.00 33.97 328 HIS A O 1
ATOM 2590 N N . ALA A 1 329 ? 5.492 -24.122 -8.506 1.00 30.33 329 ALA A N 1
ATOM 2591 C CA . ALA A 1 329 ? 6.887 -24.373 -8.195 1.00 30.33 329 ALA A CA 1
ATOM 2592 C C . ALA A 1 329 ? 7.061 -23.892 -6.757 1.00 30.33 329 ALA A C 1
ATOM 2594 O O . ALA A 1 329 ? 6.906 -22.704 -6.471 1.00 30.33 329 ALA A O 1
ATOM 2595 N N . ASP A 1 330 ? 7.263 -24.830 -5.844 1.00 33.41 330 ASP A N 1
ATOM 2596 C CA . ASP A 1 330 ? 7.548 -24.549 -4.451 1.00 33.41 330 ASP A CA 1
ATOM 2597 C C . ASP A 1 330 ? 8.883 -23.791 -4.362 1.00 33.41 330 ASP A C 1
ATOM 2599 O O . ASP A 1 330 ? 9.963 -24.372 -4.419 1.00 33.41 330 ASP A O 1
ATOM 2603 N N . ILE A 1 331 ? 8.819 -22.458 -4.280 1.00 32.88 331 ILE A N 1
ATOM 2604 C CA . ILE A 1 331 ? 9.985 -21.578 -4.090 1.00 32.88 331 ILE A CA 1
ATOM 2605 C C . ILE A 1 331 ? 10.331 -21.496 -2.588 1.00 32.88 331 ILE A C 1
ATOM 2607 O O . ILE A 1 331 ? 10.703 -20.445 -2.068 1.00 32.88 331 ILE A O 1
ATOM 2611 N N . SER A 1 332 ? 10.180 -22.605 -1.856 1.00 30.39 332 SER A N 1
ATOM 2612 C CA . SER A 1 332 ? 10.556 -22.737 -0.443 1.00 30.39 332 SER A CA 1
ATOM 2613 C C . SER A 1 332 ? 12.059 -22.967 -0.231 1.00 30.39 332 SER A C 1
ATOM 2615 O O . SER A 1 332 ? 12.513 -23.067 0.912 1.00 30.39 332 SER A O 1
ATOM 2617 N N . GLY A 1 333 ? 12.855 -22.983 -1.305 1.00 28.77 333 GLY A N 1
ATOM 2618 C CA . GLY A 1 333 ? 14.312 -23.040 -1.246 1.00 28.77 333 GLY A CA 1
ATOM 2619 C C . GLY A 1 333 ? 14.905 -21.802 -0.574 1.00 28.77 333 GLY A C 1
ATOM 2620 O O . GLY A 1 333 ? 15.244 -20.823 -1.234 1.00 28.77 333 GLY A O 1
ATOM 2621 N N . ARG A 1 334 ? 15.032 -21.850 0.756 1.00 30.89 334 ARG A N 1
ATOM 2622 C CA . ARG A 1 334 ? 15.857 -20.938 1.553 1.00 30.89 334 ARG A CA 1
ATOM 2623 C C . ARG A 1 334 ? 17.265 -20.930 0.953 1.00 30.89 334 ARG A C 1
ATOM 2625 O O . ARG A 1 334 ? 17.918 -21.970 0.926 1.00 30.89 334 ARG A O 1
ATOM 2632 N N . CYS A 1 335 ? 17.736 -19.777 0.489 1.00 27.92 335 CYS A N 1
ATOM 2633 C CA . CYS A 1 335 ? 19.159 -19.598 0.224 1.00 27.92 335 CYS A CA 1
ATOM 2634 C C . CYS A 1 335 ?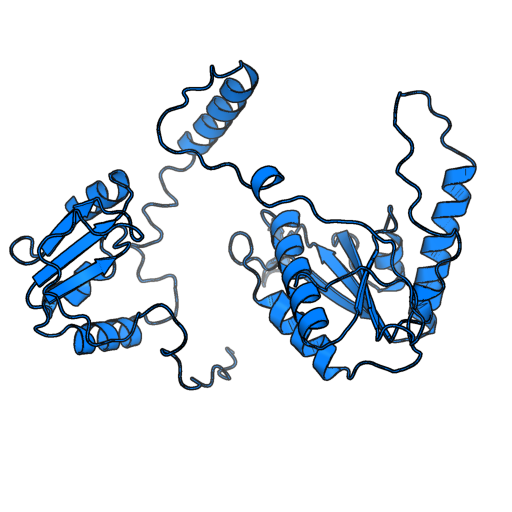 19.885 -19.464 1.566 1.00 27.92 335 CYS A C 1
ATOM 2636 O O . CYS A 1 335 ? 19.600 -18.535 2.326 1.00 27.92 335 CYS A O 1
ATOM 2638 N N . ALA A 1 336 ? 20.765 -20.427 1.838 1.00 30.61 336 ALA A N 1
ATOM 2639 C CA . ALA A 1 336 ? 21.895 -20.271 2.746 1.00 30.61 336 ALA A CA 1
ATOM 2640 C C . ALA A 1 336 ? 22.951 -19.341 2.133 1.00 30.61 336 ALA A C 1
ATOM 2642 O O . ALA A 1 336 ? 23.032 -19.296 0.879 1.00 30.61 336 ALA A O 1
#

Radius of gyration: 26.33 Å; chains: 1; bounding box: 53×63×68 Å

Sequence (336 aa):
MRTRRTVRDYSSRKIPQTVVENAIRIAGTAPSGANMQPWHFVLVTRPENRQRIREAAEAKNASSTATERHSNGSTPSPRWGPTRKPFLESASCLIAIFLKKFSRDAEGRRLKNYYTSESVGIATGMLITALHNAGVATLTHTPSPMRFLNDILGRPRDERPFVLLVAGFAAEHATVPDIQRQDLSEILSTVAEGRQKQITNSAKSMIEEMQAITTVVPRFMTRQWDRQSRYRCPLRPVIDHLCDRVRQQQVLELACGPCFWTQFTSQVAHSIVACDFNISTLAQAREKDLPWNKVSLCQADAYDLKNVGDPSVRYGGRLVGSRALFPHADISGRCA

Foldseek 3Di:
DQPAFAFQAFALDADPVVLLVVLLVQLQPFDFDVNPSQKDKDKFQDQVLLVLQQVVLLVLVVVVVPDDPDDDPDDPDPPPDDSHRCLSRSANIKIWMWGAQWDADPVRDTHGGPPRLVRSVRSVVSSCVSCVVVQKHKHWDDSPPPQVCCVSVVNDSNIHTRTIMRIHHHDPPTDGDPDDDDDPVVVDDDDDDDDPPDDDPVVVVVVVVVVVVVVVDPDDPVPPLVPPPPDPPPCVVVLVVLLVVQAQAEEEAEQCFLVSSVQSNLVGHQAYEYERQDPVRVVSVVVDDGPCVRYDYDNDDPVDCPRPPDPPRDDPDDPPPDDDDDPDPPPVPDDD

=== Feature glossary ===
A reading guide for the features in this record.

Start from the sequence.

  · Sequence gives the chain of amino acids in standard one-letter code (A=alanine, C=cysteine, …, Y=tyrosine), read N→C. It is the only feature that is directly encoded by the gene; all structural features are derived from the folded form of this sequence.

Fold it, and you get atomic coordinates and the backbone conformation that goes with them.

  · The mmCIF table is the protein's shape written out atom by atom. For each backbone N, Cα, C, and carbonyl O, it records an (x, y, z) coordinate triple in Å plus the residue type, chain letter, and residue number.

  · Backbone dihedral angles. Every residue except chain termini has a φ (preceding-C → N → Cα → C) and a ψ (N → Cα → C → next-N). They are reported in degrees following the IUPAC sign convention. Secondary structure is essentially a statement about which (φ, ψ) basin each residue occupies.

  · DSSP 8-state secondary structure assigns each residue one of H (α-helix), G (3₁₀-helix), I (π-helix), E (extended β-strand), B (isolated β-bridge), T (hydrogen-bonded turn), S (bend), or '-' (coil). The assignment is computed from backbone hydrogen-bond geometry via the Kabsch–Sander algorithm.

  · P-SEA three-state annotation labels each residue as helix, strand, or coil based purely on the geometry of the Cα trace. It serves as a fallback when the full backbone (and thus DSSP) is unavailable.

Summarize the fold with a handful of shape descriptors and a per-residue structural alphabet.

  · Radius of gyration (Rg) is the root-mean-square distance of Cα atoms from their centroid — a single number for overall size and compactness. A globular domain of N residues has Rg ≈ 2.2·N^0.38 Å; an extended or disordered chain has a much larger Rg. The Cα contact count is the number of residue pairs whose Cα atoms are within 8 Å and are more than four positions apart in sequence — a standard proxy for tertiary packing density. The bounding box is the smallest axis-aligned box enclosing all Cα atoms.

  · Foldseek's 3Di representation compresses backbone geometry into a per-residue letter drawn from a learned twenty-state alphabet. It captures the tertiary interaction pattern around each residue — which residues are packed against it in space, regardless of where they are in sequence.

  · Accessible surface area quantifies burial. A residue with SASA near zero is packed into the hydrophobic core; one with SASA >100 Å² sits on the surface. Computed here via the Shrake–Rupley numerical algorithm with a 1.4 Å probe.

Ask how reliable the model is.

  · For AlphaFold models, the B-factor field carries pLDDT — the model's own estimate of local accuracy on a 0–100 scale. Regions with pLDDT<50 should be treated as essentially unmodeled; they often correspond to intrinsically disordered segments.

  · For experimental (PDB) structures, the B-factor (temperature factor) quantifies the positional spread of each atom in the crystal — a combination of thermal vibration and static disorder — in units of Å². High B-factors mark flexible loops or poorly resolved regions; low B-factors mark the rigid, well-ordered core.

  · PAE(i, j) answers: if I align the predicted and true structures on residue i, how far off (in Å) do I expect residue j to be? A block-diagonal PAE matrix with low values on the blocks and high values off-diagonal is the signature of a multi-domain protein with confidently predicted domains but uncertain inter-domain orientation.

Place it in context: what it resembles, what it is annotated as, and how it looks.

  · Structural nearest neighbors (via Foldseek easy-search vs the PDB). Reported per hit: target PDB id, E-value, and alignment TM-score. A TM-score above ~0.5 is the conventional threshold for 'same fold'.

  · Functional annotations link the protein to curated databases. InterPro entries identify conserved domains and families by matching the sequence against member-database signatures (Pfam, PROSITE, CDD, …). Gene Ontology (GO) terms describe molecular function, biological process, and cellular component in a controlled vocabulary. CATH places the structure in a hierarchical fold classification (Class/Architecture/Topology/Homologous-superfamily). The organism is the source species.

  · Plot images: a contact map (which residues are close in 3D, as an N×N binary image), a Ramachandran scatter (backbone torsion angles, revealing secondary-structure composition at a glance), and — for AlphaFold structures — a PAE heatmap (pairwise prediction confidence).

  · Structure images are PyMOL renders from six orthogonal camera directions. Cartoon representation draws helices as coils and strands as arrows; sticks shows the backbone as bonds; surface shows the solvent-excluded envelope. Rainbow coloring maps sequence position to hue (blue→red, N→C); chain coloring assigns a distinct color per polypeptide.